Protein 5ITQ (pdb70)

Organism: Homo sapiens (NCBI:txid9606)

Structure (mmCIF, N/CA/C/O backbone):
data_5ITQ
#
_entry.id   5ITQ
#
_cell.length_a   132.454
_cell.length_b   132.454
_cell.length_c   50.791
_cell.angle_alpha   90.00
_cell.angle_beta   90.00
_cell.angle_gamma   120.00
#
_symmetry.space_group_name_H-M   'H 3'
#
loop_
_entity.id
_entity.type
_entity.pdbx_description
1 polymer 'Endonuclease 8-like 1'
2 water water
#
loop_
_atom_site.group_PDB
_atom_site.id
_atom_site.type_symbol
_atom_site.label_atom_id
_atom_site.label_alt_id
_atom_site.label_comp_id
_atom_site.label_asym_id
_atom_site.label_entity_id
_atom_site.label_seq_id
_atom_site.pdbx_PDB_ins_code
_atom_site.Cartn_x
_atom_site.Cartn_y
_atom_site.Cartn_z
_atom_site.occupancy
_atom_site.B_iso_or_equiv
_atom_site.auth_seq_id
_atom_site.auth_comp_id
_atom_site.auth_asym_id
_atom_site.auth_atom_id
_atom_site.pdbx_PDB_model_num
ATOM 1 N N . PRO A 1 2 ? 0.616 29.359 -7.627 1.00 23.45 2 PRO A N 1
ATOM 2 C CA . PRO A 1 2 ? 1.915 29.609 -8.256 1.00 19.14 2 PRO A CA 1
ATOM 3 C C . PRO A 1 2 ? 1.942 31.016 -8.821 1.00 20.18 2 PRO A C 1
ATOM 4 O O . PRO A 1 2 ? 0.910 31.717 -8.867 1.00 24.06 2 PRO A O 1
ATOM 8 N N . GLU A 1 3 ? 3.131 31.452 -9.105 1.00 15.20 3 GLU A N 1
ATOM 9 C CA . GLU A 1 3 ? 3.361 32.819 -9.582 1.00 15.32 3 GLU A CA 1
ATOM 10 C C . GLU A 1 3 ? 4.034 32.796 -10.922 1.00 15.45 3 GLU A C 1
ATOM 11 O O . GLU A 1 3 ? 4.411 31.770 -11.453 1.00 14.66 3 GLU A O 1
ATOM 17 N N . GLY A 1 4 ? 4.118 33.973 -11.549 1.00 15.47 4 GLY A N 1
ATOM 18 C CA . GLY A 1 4 ? 4.456 34.059 -12.918 1.00 15.12 4 GLY A CA 1
ATOM 19 C C . GLY A 1 4 ? 5.758 33.406 -13.322 1.00 15.32 4 GLY A C 1
ATOM 20 O O . GLY A 1 4 ? 5.783 32.773 -14.378 1.00 15.64 4 GLY A O 1
ATOM 21 N N . PRO A 1 5 ? 6.849 33.515 -12.559 1.00 15.46 5 PRO A N 1
ATOM 22 C CA . PRO A 1 5 ? 8.133 32.907 -12.985 1.00 14.95 5 PRO A CA 1
ATOM 23 C C . PRO A 1 5 ? 7.950 31.390 -13.274 1.00 14.07 5 PRO A C 1
ATOM 24 O O . PRO A 1 5 ? 8.407 30.849 -14.275 1.00 15.87 5 PRO A O 1
ATOM 28 N N . GLU A 1 6 ? 7.209 30.722 -12.405 1.00 13.88 6 GLU A N 1
ATOM 29 C CA . GLU A 1 6 ? 7.002 29.254 -12.559 1.00 14.04 6 GLU A CA 1
ATOM 30 C C . GLU A 1 6 ? 6.243 28.958 -13.846 1.00 15.24 6 GLU A C 1
ATOM 31 O O . GLU A 1 6 ? 6.576 27.993 -14.529 1.00 13.84 6 GLU A O 1
ATOM 37 N N . LEU A 1 7 ? 5.174 29.681 -14.135 1.00 14.69 7 LEU A N 1
ATOM 38 C CA . LEU A 1 7 ? 4.450 29.442 -15.376 1.00 14.86 7 LEU A CA 1
ATOM 39 C C . LEU A 1 7 ? 5.286 29.626 -16.574 1.00 14.90 7 LEU A C 1
ATOM 40 O O . LEU A 1 7 ? 5.272 28.849 -17.528 1.00 15.15 7 LEU A O 1
ATOM 45 N N . HIS A 1 8 ? 6.095 30.689 -16.539 1.00 15.55 8 HIS A N 1
ATOM 46 C CA . HIS A 1 8 ? 6.985 30.916 -17.630 1.00 15.41 8 HIS A CA 1
ATOM 47 C C . HIS A 1 8 ? 7.989 29.785 -17.808 1.00 15.58 8 HIS A C 1
ATOM 48 O O . HIS A 1 8 ? 8.239 29.296 -18.949 1.00 17.31 8 HIS A O 1
ATOM 55 N N . LEU A 1 9 ? 8.588 29.378 -16.712 1.00 15.44 9 LEU A N 1
ATOM 56 C CA . LEU A 1 9 ? 9.612 28.308 -16.737 1.00 15.67 9 LEU A CA 1
ATOM 57 C C . LEU A 1 9 ? 8.999 26.964 -17.140 1.00 15.71 9 LEU A C 1
ATOM 58 O O . LEU A 1 9 ? 9.606 26.172 -17.855 1.00 15.47 9 LEU A O 1
ATOM 63 N N . ALA A 1 10 ? 7.776 26.719 -16.672 1.00 13.68 10 ALA A N 1
ATOM 64 C CA . ALA A 1 10 ? 7.070 25.518 -17.120 1.00 14.15 10 ALA A CA 1
ATOM 65 C C . ALA A 1 10 ? 6.791 25.513 -18.624 1.00 13.90 10 ALA A C 1
ATOM 66 O O . ALA A 1 10 ? 6.938 24.464 -19.284 1.00 15.20 10 ALA A O 1
ATOM 68 N N A SER A 1 11 ? 6.409 26.646 -19.198 0.50 13.93 11 SER A N 1
ATOM 69 N N B SER A 1 11 ? 6.412 26.646 -19.183 0.50 14.73 11 SER A N 1
ATOM 70 C CA A SER A 1 11 ? 6.167 26.754 -20.657 0.50 14.49 11 SER A CA 1
ATOM 71 C CA B SER A 1 11 ? 6.108 26.711 -20.609 0.50 16.00 11 SER A CA 1
ATOM 72 C C A SER A 1 11 ? 7.451 26.479 -21.408 0.50 16.11 11 SER A C 1
ATOM 73 C C B SER A 1 11 ? 7.382 26.554 -21.435 0.50 17.07 11 SER A C 1
ATOM 74 O O A SER A 1 11 ? 7.514 25.692 -22.337 0.50 14.79 11 SER A O 1
ATOM 75 O O B SER A 1 11 ? 7.324 25.935 -22.489 0.50 16.78 11 SER A O 1
ATOM 80 N N . GLN A 1 12 ? 8.523 27.090 -20.940 1.00 15.99 12 GLN A N 1
ATOM 81 C CA . GLN A 1 12 ? 9.829 26.843 -21.561 1.00 17.64 12 GLN A CA 1
ATOM 82 C C . GLN A 1 12 ? 10.161 25.354 -21.599 1.00 16.50 12 GLN A C 1
ATOM 83 O O . GLN A 1 12 ? 10.637 24.750 -22.555 1.00 16.44 12 GLN A O 1
ATOM 89 N N . PHE A 1 13 ? 9.937 24.687 -20.449 1.00 15.98 13 PHE A N 1
ATOM 90 C CA . PHE A 1 13 ? 10.207 23.241 -20.360 1.00 15.47 13 PHE A CA 1
ATOM 91 C C . PHE A 1 13 ? 9.407 22.488 -21.377 1.00 18.11 13 PHE A C 1
ATOM 92 O O . PHE A 1 13 ? 9.899 21.610 -22.103 1.00 16.57 13 PHE A O 1
ATOM 100 N N . VAL A 1 14 ? 8.080 22.682 -21.371 1.00 17.29 14 VAL A N 1
ATOM 101 C CA . VAL A 1 14 ? 7.251 21.997 -22.357 1.00 17.64 14 VAL A CA 1
ATOM 102 C C . VAL A 1 14 ? 7.675 22.196 -23.765 1.00 18.85 14 VAL A C 1
ATO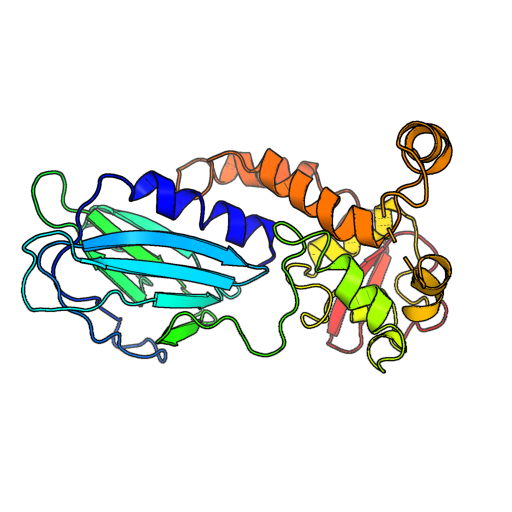M 103 O O . VAL A 1 14 ? 7.828 21.256 -24.558 1.00 17.23 14 VAL A O 1
ATOM 107 N N . ASN A 1 15 ? 7.886 23.450 -24.144 1.00 16.21 15 ASN A N 1
ATOM 108 C CA . ASN A 1 15 ? 8.278 23.706 -25.513 1.00 19.25 15 ASN A CA 1
ATOM 109 C C . ASN A 1 15 ? 9.565 23.036 -25.899 1.00 19.30 15 ASN A C 1
ATOM 110 O O . ASN A 1 15 ? 9.653 22.405 -26.974 1.00 22.31 15 ASN A O 1
ATOM 115 N N . GLU A 1 16 ? 10.577 23.127 -25.059 1.00 17.07 16 GLU A N 1
ATOM 116 C CA . GLU A 1 16 ? 11.886 22.601 -25.444 1.00 19.66 16 GLU A CA 1
ATOM 117 C C . GLU A 1 16 ? 11.863 21.053 -25.378 1.00 20.47 16 GLU A C 1
ATOM 118 O O . GLU A 1 16 ? 12.445 20.346 -26.220 1.00 22.39 16 GLU A O 1
ATOM 124 N N . ALA A 1 17 ? 11.168 20.491 -24.410 1.00 17.02 17 ALA A N 1
ATOM 125 C CA . ALA A 1 17 ? 11.111 19.002 -24.285 1.00 19.07 17 ALA A CA 1
ATOM 126 C C . ALA A 1 17 ? 10.331 18.386 -25.385 1.00 19.21 17 ALA A C 1
ATOM 127 O O . ALA A 1 17 ? 10.618 17.282 -25.856 1.00 20.96 17 ALA A O 1
ATOM 129 N N . CYS A 1 18 ? 9.356 19.093 -25.883 1.00 16.77 18 CYS A N 1
ATOM 130 C CA . CYS A 1 18 ? 8.454 18.611 -26.902 1.00 17.68 18 CYS A CA 1
ATOM 131 C C . CYS A 1 18 ? 8.790 18.962 -28.333 1.00 19.91 18 CYS A C 1
ATOM 132 O O . CYS A 1 18 ? 8.173 18.516 -29.235 1.00 17.75 18 CYS A O 1
ATOM 135 N N A ARG A 1 19 ? 9.824 19.792 -28.545 0.50 19.21 19 ARG A N 1
ATOM 136 N N B ARG A 1 19 ? 9.829 19.777 -28.542 0.50 19.99 19 ARG A N 1
ATOM 137 C CA A ARG A 1 19 ? 10.081 20.373 -29.871 0.50 21.39 19 ARG A CA 1
ATOM 138 C CA B ARG A 1 19 ? 10.081 20.368 -29.858 0.50 23.06 19 ARG A CA 1
ATOM 139 C C A ARG A 1 19 ? 10.223 19.330 -30.987 0.50 20.05 19 ARG A C 1
ATOM 140 C C B ARG A 1 19 ? 10.226 19.335 -30.983 0.50 20.85 19 ARG A C 1
ATOM 141 O O A ARG A 1 19 ? 9.758 19.564 -32.077 0.50 21.95 19 ARG A O 1
ATOM 142 O O B ARG A 1 19 ? 9.766 19.579 -32.074 0.50 22.64 19 ARG A O 1
ATOM 157 N N . ALA A 1 20 ? 10.850 18.207 -30.691 1.00 19.31 20 ALA A N 1
ATOM 158 C CA . ALA A 1 20 ? 11.057 17.157 -31.638 1.00 21.12 20 ALA A CA 1
ATOM 159 C C . ALA A 1 20 ? 10.285 15.904 -31.395 1.00 21.32 20 ALA A C 1
ATOM 160 O O . ALA A 1 20 ? 10.454 14.912 -32.056 1.00 23.09 20 ALA A O 1
ATOM 162 N N . LEU A 1 21 ? 9.346 15.934 -30.461 1.00 16.31 21 LEU A N 1
ATOM 163 C CA . LEU A 1 21 ? 8.505 14.799 -30.230 1.00 15.74 21 LEU A CA 1
ATOM 164 C C . LEU A 1 21 ? 7.206 14.855 -31.067 1.00 16.19 21 LEU A C 1
ATOM 165 O O . LEU A 1 21 ? 6.698 15.961 -31.388 1.00 17.60 21 LEU A O 1
ATOM 170 N N . VAL A 1 22 ? 6.720 13.681 -31.428 1.00 16.10 22 VAL A N 1
ATOM 171 C CA . VAL A 1 22 ? 5.439 13.554 -32.115 1.00 15.25 22 VAL A CA 1
ATOM 172 C C . VAL A 1 22 ? 4.530 12.771 -31.173 1.00 15.38 22 VAL A C 1
ATOM 173 O O . VAL A 1 22 ? 4.858 11.676 -30.736 1.00 16.23 22 VAL A O 1
ATOM 177 N N . PHE A 1 23 ? 3.380 13.367 -30.887 1.00 14.81 23 PHE A N 1
ATOM 178 C CA . PHE A 1 23 ? 2.349 12.740 -30.064 1.00 14.33 23 PHE A CA 1
ATOM 179 C C . PHE A 1 23 ? 1.338 12.106 -30.992 1.00 15.34 23 PHE A C 1
ATOM 180 O O . PHE A 1 23 ? 1.185 12.532 -32.164 1.00 15.27 23 PHE A O 1
ATOM 188 N N . GLY A 1 24 ? 0.580 11.146 -30.459 1.00 13.78 24 GLY A N 1
ATOM 189 C CA . GLY A 1 24 ? -0.433 10.480 -31.255 1.00 14.35 24 GLY A CA 1
ATOM 190 C C . GLY A 1 24 ? -1.555 9.944 -30.365 1.00 14.86 24 GLY A C 1
ATOM 191 O O . GLY A 1 24 ? -1.386 9.711 -29.172 1.00 15.93 24 GLY A O 1
ATOM 192 N N . GLY A 1 25 ? -2.725 9.815 -30.958 1.00 13.51 25 GLY A N 1
ATOM 193 C CA . GLY A 1 25 ? -3.908 9.302 -30.265 1.00 15.52 25 GLY A CA 1
ATOM 194 C C . GLY A 1 25 ? -4.763 10.363 -29.680 1.00 16.22 25 GLY A C 1
ATOM 195 O O . GLY A 1 25 ? -4.815 11.477 -30.178 1.00 16.35 25 GLY A O 1
ATOM 196 N N . CYS A 1 26 ? -5.421 10.018 -28.576 1.00 16.28 26 CYS A N 1
ATOM 197 C CA . CYS A 1 26 ? -6.298 10.890 -27.887 1.00 14.92 26 CYS A CA 1
ATOM 198 C C . CYS A 1 26 ? -5.587 11.504 -26.643 1.00 14.72 26 CYS A C 1
ATOM 199 O O . CYS A 1 26 ? -4.522 11.002 -26.210 1.00 15.28 26 CYS A O 1
ATOM 202 N N . VAL A 1 27 ? -6.163 12.535 -26.106 1.00 15.55 27 VAL A N 1
ATOM 203 C CA . VAL A 1 27 ? -5.762 13.159 -24.889 1.00 14.54 27 VAL A CA 1
ATOM 204 C C . VAL A 1 27 ? -6.521 12.480 -23.758 1.00 16.04 27 VAL A C 1
ATOM 205 O O . VAL A 1 27 ? -7.809 12.457 -23.820 1.00 19.78 27 VAL A O 1
ATOM 209 N N . GLU A 1 28 ? -5.862 11.925 -22.792 1.00 13.81 28 GLU A N 1
ATOM 210 C CA . GLU A 1 28 ? -6.581 11.083 -21.787 1.00 13.80 28 GLU A CA 1
ATOM 211 C C . GLU A 1 28 ? -6.705 11.853 -20.485 1.00 16.43 28 GLU A C 1
ATOM 212 O O . GLU A 1 28 ? -5.719 12.390 -19.993 1.00 15.85 28 GLU A O 1
ATOM 218 N N . LYS A 1 29 ? -7.917 11.905 -19.911 1.00 15.06 29 LYS A N 1
ATOM 219 C CA . LYS A 1 29 ? -8.176 12.479 -18.624 1.00 15.08 29 LYS A CA 1
ATOM 220 C C . LYS A 1 29 ? -8.442 11.385 -17.671 1.00 16.13 29 LYS A C 1
ATOM 221 O O . LYS A 1 29 ? -9.117 10.363 -17.961 1.00 17.80 29 LYS A O 1
ATOM 227 N N . SER A 1 30 ? -7.957 11.547 -16.476 1.00 14.90 30 SER A N 1
ATOM 228 C CA . SER A 1 30 ? -8.351 10.623 -15.376 1.00 15.30 30 SER A CA 1
ATOM 229 C C . SER A 1 30 ? -9.872 10.709 -15.151 1.00 15.01 30 SER A C 1
ATOM 230 O O . SER A 1 30 ? -10.478 11.771 -15.257 1.00 15.67 30 SER A O 1
ATOM 233 N N . SER A 1 31 ? -10.425 9.549 -14.784 1.00 16.86 31 SER A N 1
ATOM 234 C CA . SER A 1 31 ? -11.847 9.554 -14.420 1.00 17.87 31 SER A CA 1
ATOM 235 C C . SER A 1 31 ? -12.189 10.493 -13.292 1.00 18.41 31 SER A C 1
ATOM 236 O O . SER A 1 31 ? -13.227 11.144 -13.343 1.00 19.91 31 SER A O 1
ATOM 239 N N . VAL A 1 32 ? -11.300 10.610 -12.328 1.00 16.81 32 VAL A N 1
ATOM 240 C CA . VAL A 1 32 ? -11.573 11.377 -11.134 1.00 18.88 32 VAL A CA 1
ATOM 241 C C . VAL A 1 32 ? -11.570 12.861 -11.409 1.00 18.41 32 VAL A C 1
ATOM 242 O O . VAL A 1 32 ? -12.305 13.647 -10.739 1.00 19.53 32 VAL A O 1
ATOM 246 N N . SER A 1 33 ? -10.772 13.344 -12.363 1.00 14.90 33 SER A N 1
ATOM 247 C CA . SER A 1 33 ? -10.700 14.791 -12.597 1.00 16.33 33 SER A CA 1
ATOM 248 C C . SER A 1 33 ? -12.039 15.408 -12.962 1.00 16.60 33 SER A C 1
ATOM 249 O O . SER A 1 33 ? -12.765 14.938 -13.880 1.00 19.36 33 SER A O 1
ATOM 252 N N . ARG A 1 34 ? -12.413 16.479 -12.278 1.00 17.72 34 ARG A N 1
ATOM 253 C CA . ARG A 1 34 ? -13.609 17.194 -12.657 1.00 21.38 34 ARG A CA 1
ATOM 254 C C . ARG A 1 34 ? -13.474 18.223 -13.757 1.00 21.22 34 ARG A C 1
ATOM 255 O O . ARG A 1 34 ? -14.430 18.918 -14.117 1.00 21.63 34 ARG A O 1
ATOM 263 N N . ASN A 1 35 ? -12.277 18.338 -14.331 1.00 19.00 35 ASN A N 1
ATOM 264 C CA . ASN A 1 35 ? -12.054 19.210 -15.425 1.00 15.22 35 ASN A CA 1
ATOM 265 C C . ASN A 1 35 ? -12.651 18.519 -16.692 1.00 17.16 35 ASN A C 1
ATOM 266 O O . ASN A 1 35 ? -12.948 17.312 -16.626 1.00 18.01 35 ASN A O 1
ATOM 271 N N . PRO A 1 36 ? -12.687 19.270 -17.811 1.00 17.59 36 PRO A N 1
ATOM 272 C CA . PRO A 1 36 ? -13.353 18.682 -19.009 1.00 20.41 36 PRO A CA 1
ATOM 273 C C . PRO A 1 36 ? -12.528 17.696 -19.798 1.00 19.23 36 PRO A C 1
ATOM 274 O O . PRO A 1 36 ? -11.306 17.769 -19.803 1.00 17.62 36 PRO A O 1
ATOM 278 N N . GLU A 1 37 ? -13.159 16.682 -20.355 1.00 18.79 37 GLU A N 1
ATOM 279 C CA . GLU A 1 37 ? -12.543 15.843 -21.301 1.00 18.24 37 GLU A CA 1
ATOM 280 C C . GLU A 1 37 ? -12.126 16.738 -22.458 1.00 17.76 37 GLU A C 1
ATOM 281 O O . GLU A 1 37 ? -12.743 17.761 -22.729 1.00 19.07 37 GLU A O 1
ATOM 287 N N . VAL A 1 38 ? -11.057 16.328 -23.120 1.00 16.16 38 VAL A N 1
ATOM 288 C CA . VAL A 1 38 ? -10.522 17.055 -24.230 1.00 16.18 38 VAL A CA 1
ATOM 289 C C . VAL A 1 38 ? -10.776 16.327 -25.531 1.00 18.19 38 VAL A C 1
ATOM 290 O O . VAL A 1 38 ? -10.176 15.306 -25.802 1.00 19.59 38 VAL A O 1
ATOM 294 N N . PRO A 1 39 ? -11.769 16.781 -26.340 1.00 17.94 39 PRO A N 1
ATOM 295 C CA . PRO A 1 39 ? -12.048 16.013 -27.548 1.00 17.72 39 PRO A CA 1
ATOM 296 C C . PRO A 1 39 ? -11.007 16.331 -28.594 1.00 18.40 39 PRO A C 1
ATOM 297 O O . PRO A 1 39 ? -10.863 17.466 -29.006 1.00 21.72 39 PRO A O 1
ATOM 301 N N . PHE A 1 40 ? -10.235 15.323 -28.967 1.00 17.82 40 PHE A N 1
ATOM 302 C CA . PHE A 1 40 ? -9.060 15.565 -29.797 1.00 17.44 40 PHE A CA 1
ATOM 303 C C . PHE A 1 40 ? -8.546 14.186 -30.181 1.00 18.41 40 PHE A C 1
ATOM 304 O O . PHE A 1 40 ? -8.473 13.281 -29.365 1.00 22.01 40 PHE A O 1
ATOM 312 N N . GLU A 1 41 ? -8.183 14.031 -31.424 1.00 16.32 41 GLU A N 1
ATOM 313 C CA . GLU A 1 41 ? -7.574 12.759 -31.851 1.00 16.70 41 GLU A CA 1
ATOM 314 C C . GLU A 1 41 ? -6.744 13.091 -33.053 1.00 14.92 41 GLU A C 1
ATOM 315 O O . GLU A 1 41 ? -7.206 13.633 -34.047 1.00 18.08 41 GLU A O 1
ATOM 321 N N . SER A 1 42 ? -5.465 12.689 -33.006 1.00 14.75 42 SER A N 1
ATOM 322 C CA . SER A 1 42 ? -4.619 12.852 -34.148 1.00 13.88 42 SER A CA 1
ATOM 323 C C . SER A 1 42 ? -3.493 11.832 -34.161 1.00 15.03 42 SER A C 1
ATOM 324 O O . SER A 1 42 ? -2.869 11.596 -33.122 1.00 15.89 42 SER A O 1
ATOM 327 N N . SER A 1 43 ? -3.170 11.267 -35.317 1.00 14.44 43 SER A N 1
ATOM 328 C CA . SER A 1 43 ? -2.040 10.286 -35.425 1.00 16.60 43 SER A CA 1
ATOM 329 C C . SER A 1 43 ? -0.697 10.885 -35.250 1.00 13.93 43 SER A C 1
ATOM 330 O O . SER A 1 43 ? 0.262 10.145 -34.918 1.00 16.74 43 SER A O 1
ATOM 333 N N . ALA A 1 44 ? -0.545 12.198 -35.317 1.00 14.47 44 ALA A N 1
ATOM 334 C CA . ALA A 1 44 ? 0.770 12.818 -35.306 1.00 14.14 44 ALA A CA 1
ATOM 335 C C . ALA A 1 44 ? 0.562 14.283 -35.028 1.00 14.55 44 ALA A C 1
ATOM 336 O O . ALA A 1 44 ? 0.093 15.030 -35.885 1.00 14.75 44 ALA A O 1
ATOM 338 N N . TYR A 1 45 ? 0.884 14.739 -33.835 1.00 14.24 45 TYR A N 1
ATOM 339 C CA . TYR A 1 45 ? 0.707 16.138 -33.440 1.00 14.36 45 TYR A CA 1
ATOM 340 C C . TYR A 1 45 ? 1.846 16.665 -32.585 1.00 14.49 45 TYR A C 1
ATOM 341 O O . TYR A 1 45 ? 2.516 15.872 -31.901 1.00 15.44 45 TYR A O 1
ATOM 350 N N . ARG A 1 46 ? 2.091 17.977 -32.655 1.00 14.05 46 ARG A N 1
ATOM 351 C CA . ARG A 1 46 ? 3.129 18.613 -31.921 1.00 15.94 46 ARG A CA 1
ATOM 352 C C . ARG A 1 46 ? 2.496 19.432 -30.811 1.00 14.56 46 ARG A C 1
ATOM 353 O O . ARG A 1 46 ? 1.466 20.054 -30.971 1.00 16.16 46 ARG A O 1
ATOM 361 N N . ILE A 1 47 ? 3.159 19.432 -29.674 1.00 13.96 47 ILE A N 1
ATOM 362 C CA . ILE A 1 47 ? 2.768 20.214 -28.525 1.00 14.74 47 ILE A CA 1
ATOM 363 C C . ILE A 1 47 ? 3.696 21.355 -28.275 1.00 16.03 47 ILE A C 1
ATOM 364 O O . ILE A 1 47 ? 4.917 21.140 -28.203 1.00 16.91 47 ILE A O 1
ATOM 369 N N . SER A 1 48 ? 3.129 22.545 -28.136 1.00 14.25 48 SER A N 1
ATOM 370 C CA . SER A 1 48 ? 3.860 23.759 -27.853 1.00 15.73 48 SER A CA 1
ATOM 371 C C . SER A 1 48 ? 3.191 24.479 -26.736 1.00 18.11 48 SER A C 1
ATOM 372 O O . SER A 1 48 ? 2.070 24.164 -26.354 1.00 16.70 48 SER A O 1
ATOM 375 N N . ALA A 1 49 ? 3.918 25.391 -26.110 1.00 16.92 49 ALA A N 1
ATOM 376 C CA . ALA A 1 49 ? 3.386 26.076 -24.959 1.00 17.31 49 ALA A CA 1
ATOM 377 C C . ALA A 1 49 ? 3.796 27.573 -24.945 1.00 20.44 49 ALA A C 1
ATOM 378 O O . ALA A 1 49 ? 4.865 27.957 -25.469 1.00 20.83 49 ALA A O 1
ATOM 380 N N . SER A 1 50 ? 3.007 28.342 -24.250 1.00 18.26 50 SER A N 1
ATOM 381 C CA . SER A 1 50 ? 3.355 29.737 -23.854 1.00 18.22 50 SER A CA 1
ATOM 382 C C . SER A 1 50 ? 2.724 30.016 -22.546 1.00 17.96 50 SER A C 1
ATOM 383 O O . SER A 1 50 ? 1.856 29.269 -22.076 1.00 18.89 50 SER A O 1
ATOM 386 N N . ALA A 1 51 ? 3.135 31.085 -21.881 1.00 17.18 51 ALA A N 1
ATOM 387 C CA . ALA A 1 51 ? 2.555 31.460 -20.622 1.00 15.92 51 ALA A CA 1
ATOM 388 C C . ALA A 1 51 ? 2.184 32.930 -20.645 1.00 16.21 51 ALA A C 1
ATOM 389 O O . ALA A 1 51 ? 2.769 33.699 -21.417 1.00 17.04 51 ALA A O 1
ATOM 391 N N . ARG A 1 52 ? 1.268 33.289 -19.778 1.00 15.55 52 ARG A N 1
ATOM 392 C CA . ARG A 1 52 ? 0.802 34.681 -19.567 1.00 15.94 52 ARG A CA 1
ATOM 393 C C . ARG A 1 52 ? 0.340 34.821 -18.151 1.00 16.15 52 ARG A C 1
ATOM 394 O O . ARG A 1 52 ? -0.656 34.237 -17.764 1.00 16.10 52 ARG A O 1
ATOM 402 N N . GLY A 1 53 ? 1.134 35.530 -17.371 1.00 16.90 53 GLY A N 1
ATOM 403 C CA . GLY A 1 53 ? 0.833 35.629 -15.961 1.00 16.36 53 GLY A CA 1
ATOM 404 C C . GLY A 1 53 ? 0.791 34.230 -15.280 1.00 16.57 53 GLY A C 1
ATOM 405 O O . GLY A 1 53 ? 1.791 33.505 -15.394 1.00 16.95 53 GLY A O 1
ATOM 406 N N . LYS A 1 54 ? -0.317 33.927 -14.619 1.00 15.60 54 LYS A N 1
ATOM 407 C CA . LYS A 1 54 ? -0.436 32.663 -13.897 1.00 17.03 54 LYS A CA 1
ATOM 408 C C . LYS A 1 54 ? -1.121 31.570 -14.719 1.00 15.84 54 LYS A C 1
ATOM 409 O O . LYS A 1 54 ? -1.615 30.604 -14.152 1.00 17.38 54 LYS A O 1
ATOM 415 N N . GLU A 1 55 ? -1.131 31.729 -16.033 1.00 14.73 55 GLU A N 1
ATOM 416 C CA . GLU A 1 55 ? -1.705 30.722 -16.938 1.00 15.36 55 GLU A CA 1
ATOM 417 C C . GLU A 1 55 ? -0.680 30.233 -17.926 1.00 15.53 55 GLU A C 1
ATOM 418 O O . GLU A 1 55 ? 0.219 30.936 -18.355 1.00 16.18 55 GLU A O 1
ATOM 424 N N . LEU A 1 56 ? -0.869 28.975 -18.379 1.00 14.94 56 LEU A N 1
ATOM 425 C CA . LEU A 1 56 ? -0.078 28.308 -19.410 1.00 14.87 56 LEU A CA 1
ATOM 426 C C . LEU A 1 56 ? -0.983 27.751 -20.439 1.00 16.25 56 LEU A C 1
ATOM 427 O O . LEU A 1 56 ? -1.988 27.090 -20.146 1.00 16.20 56 LEU A O 1
ATOM 432 N N . ARG A 1 57 ? -0.670 28.092 -21.690 1.00 15.49 57 ARG A N 1
ATOM 433 C CA . ARG A 1 57 ? -1.434 27.654 -22.841 1.00 17.55 57 ARG A CA 1
ATOM 434 C C . ARG A 1 57 ? -0.677 26.609 -23.614 1.00 17.91 57 ARG A C 1
ATOM 435 O O . ARG A 1 57 ? 0.423 26.863 -24.065 1.00 18.06 57 ARG A O 1
ATOM 443 N N . LEU A 1 58 ? -1.254 25.384 -23.756 1.00 15.33 58 LEU A N 1
ATOM 444 C CA . LEU A 1 58 ? -0.788 24.396 -24.686 1.00 15.74 58 LEU A CA 1
ATOM 445 C C . LEU A 1 58 ? -1.486 24.518 -25.962 1.00 15.32 58 LEU A C 1
ATOM 446 O O . LEU A 1 58 ? -2.679 24.744 -25.996 1.00 16.03 58 LEU A O 1
ATOM 451 N N . ILE A 1 59 ? -0.731 24.321 -27.042 1.00 14.69 59 ILE A N 1
ATOM 452 C CA . ILE A 1 59 ? -1.335 24.186 -28.387 1.00 15.18 59 ILE A CA 1
ATOM 453 C C . ILE A 1 59 ? -0.978 22.820 -28.938 1.00 15.96 59 ILE A C 1
ATOM 454 O O . ILE A 1 59 ? 0.191 22.417 -28.904 1.00 15.67 59 ILE A O 1
ATOM 459 N N . LEU A 1 60 ? -1.998 22.098 -29.381 1.00 14.06 60 LEU A N 1
ATOM 460 C CA . LEU A 1 60 ? -1.885 20.775 -29.948 1.00 13.65 60 LEU A CA 1
ATOM 461 C C . LEU A 1 60 ? -2.071 20.948 -31.467 1.00 15.71 60 LEU A C 1
ATOM 462 O O . LEU A 1 60 ? -3.172 21.273 -31.884 1.00 16.69 60 LEU A O 1
ATOM 467 N N . SER A 1 61 ? -1.039 20.677 -32.238 1.00 15.20 61 SER A N 1
ATOM 468 C CA . SER A 1 61 ? -1.006 20.969 -33.689 1.00 14.88 61 SER A CA 1
ATOM 469 C C . SER A 1 61 ? -0.673 19.764 -34.574 1.00 15.03 61 SER A C 1
ATOM 470 O O . SER A 1 61 ? 0.482 19.318 -34.648 1.00 16.37 61 SER A O 1
ATOM 473 N N . PRO A 1 62 ? -1.698 19.157 -35.177 1.00 16.55 62 PRO A N 1
ATOM 474 C CA . PRO A 1 62 ? -1.516 18.057 -36.093 1.00 15.76 62 PRO A CA 1
ATOM 475 C C . PRO A 1 62 ? -0.495 18.381 -37.164 1.00 17.06 62 PRO A C 1
ATOM 476 O O . PRO A 1 62 ? -0.388 19.513 -37.649 1.00 18.48 62 PRO A O 1
ATOM 480 N N . LEU A 1 63 ? 0.270 17.366 -37.473 1.00 17.29 63 LEU A N 1
ATOM 481 C CA . LEU A 1 63 ? 1.308 17.449 -38.450 1.00 22.59 63 LEU A CA 1
ATOM 482 C C . LEU A 1 63 ? 0.803 17.066 -39.770 1.00 23.14 63 LEU A C 1
ATOM 483 O O . LEU A 1 63 ? -0.276 16.540 -39.922 1.00 23.79 63 LEU A O 1
ATOM 488 N N . PRO A 1 64 ? 1.602 17.447 -40.834 1.00 30.02 64 PRO A N 1
ATOM 489 C CA . PRO A 1 64 ? 1.173 17.089 -42.172 1.00 33.42 64 PRO A CA 1
ATOM 490 C C . PRO A 1 64 ? 0.848 15.628 -42.364 1.00 26.26 64 PRO A C 1
ATOM 491 O O . PRO A 1 64 ? 1.571 14.754 -41.887 1.00 32.24 64 PRO A O 1
ATOM 495 N N . GLY A 1 65 ? -0.285 15.387 -42.952 1.00 30.40 65 GLY A N 1
ATOM 496 C CA . GLY A 1 65 ? -0.738 14.019 -43.240 1.00 33.53 65 GLY A CA 1
ATOM 497 C C . GLY A 1 65 ? -1.371 13.290 -42.073 1.00 30.72 65 GLY A C 1
ATOM 498 O O . GLY A 1 65 ? -1.712 12.130 -42.180 1.00 28.04 65 GLY A O 1
ATOM 499 N N . ALA A 1 66 ? -1.471 13.950 -40.913 1.00 26.53 66 ALA A N 1
ATOM 500 C CA . ALA A 1 66 ? -2.063 13.275 -39.796 1.00 22.08 66 ALA A CA 1
ATOM 501 C C . ALA A 1 66 ? -3.546 12.998 -39.999 1.00 22.19 66 ALA A C 1
ATOM 502 O O . ALA A 1 66 ? -4.251 13.752 -40.645 1.00 22.34 66 ALA A O 1
ATOM 504 N N . GLN A 1 67 ? -4.014 11.920 -39.378 1.00 20.94 67 GLN A N 1
ATOM 505 C CA . GLN A 1 67 ? -5.424 11.524 -39.460 1.00 21.21 67 GLN A CA 1
ATOM 506 C C . GLN A 1 67 ? -5.969 11.309 -38.062 1.00 22.54 67 GLN A C 1
ATOM 507 O O . GLN A 1 67 ? -5.202 10.837 -37.210 1.00 20.17 67 GLN A O 1
ATOM 513 N N . PRO A 1 68 ? -7.275 11.181 -37.953 1.00 22.74 68 PRO A N 1
ATOM 514 C CA . PRO A 1 68 ? -8.244 11.944 -38.671 1.00 23.29 68 PRO A CA 1
ATOM 515 C C . PRO A 1 68 ? -8.103 13.403 -38.711 1.00 24.67 68 PRO A C 1
ATOM 516 O O . PRO A 1 68 ? -7.257 13.985 -38.037 1.00 20.81 68 PRO A O 1
ATOM 520 N N . GLN A 1 69 ? -8.920 14.065 -39.523 1.00 23.18 69 GLN A N 1
ATOM 521 C CA . GLN A 1 69 ? -8.833 15.510 -39.611 1.00 19.31 69 GLN A CA 1
ATOM 522 C C . GLN A 1 69 ? -9.046 16.128 -38.258 1.00 18.90 69 GLN A C 1
ATOM 523 O O . GLN A 1 69 ? -9.921 15.703 -37.501 1.00 20.96 69 GLN A O 1
ATOM 529 N N . GLN A 1 70 ? -8.171 17.056 -37.952 1.00 17.68 70 GLN A N 1
ATOM 530 C CA . GLN A 1 70 ? -8.220 17.681 -36.625 1.00 17.63 70 GLN A CA 1
ATOM 531 C C . GLN A 1 70 ? -7.667 19.038 -36.688 1.00 17.49 70 GLN A C 1
ATOM 532 O O . GLN A 1 70 ? -6.538 19.281 -37.122 1.00 19.44 70 GLN A O 1
ATOM 538 N N . GLU A 1 71 ? -8.435 19.998 -36.170 1.00 18.89 71 GLU A N 1
ATOM 539 C CA . GLU A 1 71 ? -7.941 21.341 -36.107 1.00 22.51 71 GLU A CA 1
ATOM 540 C C . GLU A 1 71 ? -6.932 21.454 -34.964 1.00 18.96 71 GLU A C 1
ATOM 541 O O . GLU A 1 71 ? -7.079 20.746 -33.953 1.00 19.38 71 GLU A O 1
ATOM 547 N N . PRO A 1 72 ? -6.034 22.424 -35.029 1.00 19.58 72 PRO A N 1
ATOM 548 C CA . PRO A 1 72 ? -5.267 22.703 -33.825 1.00 18.44 72 PRO A CA 1
ATOM 549 C C . PRO A 1 72 ? -6.200 23.034 -32.668 1.00 17.39 72 PRO A C 1
ATOM 550 O O . PRO A 1 72 ? -7.271 23.597 -32.801 1.00 18.58 72 PRO A O 1
ATOM 554 N N . LEU A 1 73 ? -5.782 22.663 -31.484 1.00 16.33 73 LEU A N 1
ATOM 555 C CA A LEU A 1 73 ? -6.565 22.878 -30.288 0.50 15.51 73 LEU A CA 1
ATOM 556 C CA B LEU A 1 73 ? -6.569 22.868 -30.287 0.50 17.25 73 LEU A CA 1
ATOM 557 C C . LEU A 1 73 ? -5.694 23.465 -29.181 1.00 16.27 73 LEU A C 1
ATOM 558 O O . LEU A 1 73 ? -4.604 22.972 -28.871 1.00 16.16 73 LEU A O 1
ATOM 567 N N . ALA A 1 74 ? -6.137 24.586 -28.609 1.00 16.32 74 ALA A N 1
ATOM 568 C CA . ALA A 1 74 ? -5.497 25.190 -27.478 1.00 17.52 74 ALA A CA 1
ATOM 569 C C . ALA A 1 74 ? -6.215 24.845 -26.204 1.00 17.88 74 ALA A C 1
ATOM 570 O O . ALA A 1 74 ? -7.426 24.717 -26.156 1.00 19.18 74 ALA A O 1
ATOM 572 N N . LEU A 1 75 ? -5.407 24.751 -25.143 1.00 16.34 75 LEU A N 1
ATOM 573 C CA . LEU A 1 75 ? -5.886 24.451 -23.770 1.00 18.12 75 LEU A CA 1
ATOM 574 C C . LEU A 1 75 ? -5.162 25.363 -22.804 1.00 17.36 75 LEU A C 1
ATOM 575 O O . LEU A 1 75 ? -3.912 25.384 -22.825 1.00 18.75 75 LEU A O 1
ATOM 580 N N . VAL A 1 76 ? -5.859 26.029 -21.885 1.00 16.04 76 VAL A N 1
ATOM 581 C CA . VAL A 1 76 ? -5.208 26.953 -20.938 1.00 15.51 76 VAL A CA 1
ATOM 582 C C . VAL A 1 76 ? -5.372 26.339 -19.555 1.00 14.20 76 VAL A C 1
ATOM 583 O O . VAL A 1 76 ? -6.489 25.908 -19.157 1.00 16.11 76 VAL A O 1
ATOM 587 N N . PHE A 1 77 ? -4.271 26.263 -18.847 1.00 13.52 77 PHE A N 1
ATOM 588 C CA . PHE A 1 77 ? -4.121 25.694 -17.506 1.00 14.47 77 PHE A CA 1
ATOM 589 C C . PHE A 1 77 ? -3.815 26.756 -16.488 1.00 14.48 77 PHE A C 1
ATOM 590 O O . PHE A 1 77 ? -3.018 27.669 -16.726 1.00 15.44 77 PHE A O 1
ATOM 598 N N . ARG A 1 78 ? -4.366 26.488 -15.313 1.00 15.36 78 ARG A N 1
ATOM 599 C CA . ARG A 1 78 ? -3.934 27.144 -14.067 1.00 17.42 78 ARG A CA 1
ATOM 600 C C . ARG A 1 78 ? -3.588 25.999 -13.176 1.00 15.54 78 ARG A C 1
ATOM 601 O O . ARG A 1 78 ? -4.332 25.024 -13.016 1.00 17.29 78 ARG A O 1
ATOM 609 N N . PHE A 1 79 ? -2.402 26.077 -12.638 1.00 15.41 79 PHE A N 1
ATOM 610 C CA . PHE A 1 79 ? -1.844 24.919 -11.912 1.00 14.80 79 PHE A CA 1
ATOM 611 C C . PHE A 1 79 ? -2.410 24.626 -10.502 1.00 15.37 79 PHE A C 1
ATOM 612 O O . PHE A 1 79 ? -2.475 23.465 -10.062 1.00 15.13 79 PHE A O 1
ATOM 620 N N . GLY A 1 80 ? -2.793 25.661 -9.805 1.00 14.83 80 GLY A N 1
ATOM 621 C CA . GLY A 1 80 ? -3.042 25.492 -8.378 1.00 15.95 80 GLY A CA 1
ATOM 622 C C . GLY A 1 80 ? -1.846 25.089 -7.585 1.00 15.16 80 GLY A C 1
ATOM 623 O O . GLY A 1 80 ? -0.710 24.964 -8.116 1.00 15.72 80 GLY A O 1
ATOM 624 N N . MET A 1 81 ? -2.020 24.850 -6.311 1.00 15.19 81 MET A N 1
ATOM 625 C CA . MET A 1 81 ? -0.935 24.584 -5.456 1.00 18.63 81 MET A CA 1
ATOM 626 C C . MET A 1 81 ? -0.031 23.430 -5.781 1.00 16.51 81 MET A C 1
ATOM 627 O O . MET A 1 81 ? 1.153 23.492 -5.506 1.00 15.59 81 MET A O 1
ATOM 632 N N . SER A 1 82 ? -0.562 22.374 -6.427 1.00 14.63 82 SER A N 1
ATOM 633 C CA . SER A 1 82 ? 0.205 21.184 -6.714 1.00 15.11 82 SER A CA 1
ATOM 634 C C . SER A 1 82 ? 0.279 20.804 -8.171 1.00 14.57 82 SER A C 1
ATOM 635 O O . SER A 1 82 ? 0.824 19.752 -8.447 1.00 14.88 82 SER A O 1
ATOM 638 N N . GLY A 1 83 ? -0.175 21.644 -9.083 1.00 13.46 83 GLY A N 1
ATOM 639 C CA . GLY A 1 83 ? -0.147 21.256 -10.512 1.00 13.67 83 GLY A CA 1
ATOM 640 C C . GLY A 1 83 ? 1.273 21.400 -11.079 1.00 12.88 83 GLY A C 1
ATOM 641 O O . GLY A 1 83 ? 2.028 22.328 -10.723 1.00 14.36 83 GLY A O 1
ATOM 642 N N . SER A 1 84 ? 1.618 20.526 -12.028 1.00 13.17 84 SER A N 1
ATOM 643 C CA . SER A 1 84 ? 2.862 20.577 -12.771 1.00 13.03 84 SER A CA 1
ATOM 644 C C . SER A 1 84 ? 2.718 19.859 -14.044 1.00 13.01 84 SER A C 1
ATOM 645 O O . SER A 1 84 ? 1.751 19.082 -14.261 1.00 14.80 84 SER A O 1
ATOM 648 N N . PHE A 1 85 ? 3.676 20.105 -14.953 1.00 12.71 85 PHE A N 1
ATOM 649 C CA . PHE A 1 85 ? 3.856 19.275 -16.097 1.00 12.45 85 PHE A CA 1
ATOM 650 C C . PHE A 1 85 ? 5.125 18.434 -15.945 1.00 14.95 85 PHE A C 1
ATOM 651 O O . PHE A 1 85 ? 6.181 18.950 -15.504 1.00 14.79 85 PHE A O 1
ATOM 659 N N . GLN A 1 86 ? 5.003 17.178 -16.372 1.00 13.17 86 GLN A N 1
ATOM 660 C CA . GLN A 1 86 ? 6.079 16.166 -16.286 1.00 13.45 86 GLN A CA 1
ATOM 661 C C . GLN A 1 86 ? 6.156 15.402 -17.577 1.00 14.57 86 GLN A C 1
ATOM 662 O O . GLN A 1 86 ? 5.084 15.111 -18.144 1.00 16.13 86 GLN A O 1
ATOM 668 N N . LEU A 1 87 ? 7.340 15.100 -18.048 1.00 13.78 87 LEU A N 1
ATOM 669 C CA . LEU A 1 87 ? 7.496 14.190 -19.189 1.00 13.10 87 LEU A CA 1
ATOM 670 C C . LEU A 1 87 ? 8.157 12.950 -18.651 1.00 14.47 87 LEU A C 1
ATOM 671 O O . LEU A 1 87 ? 9.285 13.002 -18.183 1.00 16.16 87 LEU A O 1
ATOM 676 N N . VAL A 1 88 ? 7.447 11.820 -18.765 1.00 13.75 88 VAL A N 1
ATOM 677 C CA . VAL A 1 88 ? 7.821 10.586 -18.122 1.00 14.96 88 VAL A CA 1
ATOM 678 C C . VAL A 1 88 ? 7.799 9.415 -19.073 1.00 16.16 88 VAL A C 1
ATOM 679 O O . VAL A 1 88 ? 7.113 9.395 -20.127 1.00 15.30 88 VAL A O 1
ATOM 683 N N . PRO A 1 89 ? 8.570 8.337 -18.765 1.00 15.39 89 PRO A N 1
ATOM 684 C CA . PRO A 1 89 ? 8.375 7.125 -19.498 1.00 15.58 89 PRO A CA 1
ATOM 685 C C . PRO A 1 89 ? 6.937 6.607 -19.376 1.00 15.72 89 PRO A C 1
ATOM 686 O O . PRO A 1 89 ? 6.316 6.687 -18.286 1.00 15.31 89 PRO A O 1
ATOM 690 N N . ARG A 1 90 ? 6.376 6.062 -20.445 1.00 16.58 90 ARG A N 1
ATOM 691 C CA . ARG A 1 90 ? 4.992 5.622 -20.484 1.00 17.36 90 ARG A CA 1
ATOM 692 C C . ARG A 1 90 ? 4.599 4.630 -19.463 1.00 16.25 90 ARG A C 1
ATOM 693 O O . ARG A 1 90 ? 3.453 4.573 -18.930 1.00 19.80 90 ARG A O 1
ATOM 701 N N . GLU A 1 91 ? 5.573 3.751 -19.038 1.00 15.85 91 GLU A N 1
ATOM 702 C CA . GLU A 1 91 ? 5.250 2.804 -17.956 1.00 17.06 91 GLU A CA 1
ATOM 703 C C . GLU A 1 91 ? 5.377 3.320 -16.554 1.00 18.20 91 GLU A C 1
ATOM 704 O O . GLU A 1 91 ? 5.200 2.562 -15.568 1.00 19.54 91 GLU A O 1
ATOM 710 N N . GLU A 1 92 ? 5.744 4.607 -16.400 1.00 15.77 92 GLU A N 1
ATOM 711 C CA . GLU A 1 92 ? 5.956 5.273 -15.133 1.00 15.82 92 GLU A CA 1
ATOM 712 C C . GLU A 1 92 ? 5.013 6.525 -14.996 1.00 16.45 92 GLU A C 1
ATOM 713 O O . GLU A 1 92 ? 5.444 7.538 -14.529 1.00 19.21 92 GLU A O 1
ATOM 719 N N . LEU A 1 93 ? 3.756 6.340 -15.331 1.00 18.16 93 LEU A N 1
ATOM 720 C CA . LEU A 1 93 ? 2.803 7.469 -15.210 1.00 17.59 93 LEU A CA 1
ATOM 721 C C . LEU A 1 93 ? 2.650 7.760 -13.765 1.00 19.08 93 LEU A C 1
ATOM 722 O O . LEU A 1 93 ? 2.407 6.854 -12.927 1.00 21.77 93 LEU A O 1
ATOM 727 N N . PRO A 1 94 ? 2.836 9.029 -13.372 1.00 20.31 94 PRO A N 1
ATOM 728 C CA . PRO A 1 94 ? 2.568 9.371 -11.955 1.00 19.22 94 PRO A CA 1
ATOM 729 C C . PRO A 1 94 ? 1.152 9.063 -11.530 1.00 18.96 94 PRO A C 1
ATOM 730 O O . PRO A 1 94 ? 0.248 9.168 -12.323 1.00 18.83 94 PRO A O 1
ATOM 734 N N . ARG A 1 95 ? 0.957 8.739 -10.216 1.00 21.96 95 ARG A N 1
ATOM 735 C CA . ARG A 1 95 ? -0.370 8.438 -9.672 1.00 24.80 95 ARG A CA 1
ATOM 736 C C . ARG A 1 95 ? -1.485 9.481 -9.928 1.00 25.85 95 ARG A C 1
ATOM 737 O O . ARG A 1 95 ? -2.664 9.160 -10.263 1.00 27.62 95 ARG A O 1
ATOM 745 N N . HIS A 1 96 ? -1.082 10.721 -9.836 1.00 19.91 96 HIS A N 1
ATOM 746 C CA . HIS A 1 96 ? -2.043 11.863 -9.961 1.00 18.53 96 HIS A CA 1
ATOM 747 C C . HIS A 1 96 ? -1.860 12.657 -11.253 1.00 15.09 96 HIS A C 1
ATOM 748 O O . HIS A 1 96 ? -2.068 13.851 -11.329 1.00 15.20 96 HIS A O 1
ATOM 755 N N . ALA A 1 97 ? -1.553 11.899 -12.293 1.00 14.79 97 ALA A N 1
ATOM 756 C CA . ALA A 1 97 ? -1.572 12.414 -13.683 1.00 14.76 97 ALA A CA 1
ATOM 757 C C . ALA A 1 97 ? -2.965 12.516 -14.208 1.00 16.98 97 ALA A C 1
ATOM 758 O O . ALA A 1 97 ? -3.570 11.479 -14.536 1.00 20.51 97 ALA A O 1
ATOM 760 N N . HIS A 1 98 ? -3.572 13.678 -14.202 1.00 13.63 98 HIS A N 1
ATOM 761 C CA . HIS A 1 98 ? -4.927 13.875 -14.569 1.00 12.87 98 HIS A CA 1
ATOM 762 C C . HIS A 1 98 ? -5.187 14.159 -15.999 1.00 13.52 98 HIS A C 1
ATOM 763 O O . HIS A 1 98 ? -6.314 14.028 -16.466 1.00 14.57 98 HIS A O 1
ATOM 770 N N . LEU A 1 99 ? -4.181 14.577 -16.739 1.00 12.52 99 LEU A N 1
ATOM 771 C CA . LEU A 1 99 ? -4.315 14.796 -18.210 1.00 12.38 99 LEU A CA 1
ATOM 772 C C . LEU A 1 99 ? -3.036 14.315 -18.851 1.00 13.56 99 LEU A C 1
ATOM 773 O O . LEU A 1 99 ? -1.913 14.632 -18.347 1.00 13.71 99 LEU A O 1
ATOM 778 N N . ARG A 1 100 ? -3.137 13.513 -19.885 1.00 12.77 100 ARG A N 1
ATOM 779 C CA . ARG A 1 100 ? -1.972 12.852 -20.465 1.00 13.26 100 ARG A CA 1
ATOM 780 C C . ARG A 1 100 ? -1.964 12.853 -21.970 1.00 13.69 100 ARG A C 1
ATOM 781 O O . ARG A 1 100 ? -3.002 12.657 -22.625 1.00 14.18 100 ARG A O 1
ATOM 789 N N . PHE A 1 101 ? -0.782 13.032 -22.559 1.00 12.27 101 PHE A N 1
ATOM 790 C CA . PHE A 1 101 ? -0.513 13.079 -24.002 1.00 12.65 101 PHE A CA 1
ATOM 791 C C . PHE A 1 101 ? 0.578 12.087 -24.280 1.00 13.09 101 PHE A C 1
ATOM 792 O O . PHE A 1 101 ? 1.628 12.116 -23.578 1.00 13.32 101 PHE A O 1
ATOM 800 N N . TYR A 1 102 ? 0.398 11.195 -25.248 1.00 11.76 102 TYR A N 1
ATOM 801 C CA . TYR A 1 102 ? 1.334 10.085 -25.439 1.00 13.42 102 TYR A CA 1
ATOM 802 C C . TYR A 1 102 ? 2.096 10.239 -26.745 1.00 13.71 102 TYR A C 1
ATOM 803 O O . TYR A 1 102 ? 1.506 10.497 -27.794 1.00 15.04 102 TYR A O 1
ATOM 812 N N . THR A 1 103 ? 3.414 9.987 -26.707 1.00 13.90 103 THR A N 1
ATOM 813 C CA . THR A 1 103 ? 4.173 10.027 -27.931 1.00 15.23 103 THR A CA 1
ATOM 814 C C . THR A 1 103 ? 3.827 8.874 -28.816 1.00 16.25 103 THR A C 1
ATOM 815 O O . THR A 1 103 ? 3.448 7.806 -28.372 1.00 18.30 103 THR A O 1
ATOM 819 N N . ALA A 1 104 ? 3.885 9.151 -30.105 1.00 17.83 104 ALA A N 1
ATOM 820 C CA . ALA A 1 104 ? 3.790 8.125 -31.187 1.00 22.70 104 ALA A CA 1
ATOM 821 C C . ALA A 1 104 ? 5.297 7.660 -31.519 1.00 19.34 104 ALA A C 1
ATOM 822 O O . ALA A 1 104 ? 6.245 8.365 -31.329 1.00 22.96 104 ALA A O 1
ATOM 824 N N . PRO A 1 105 ? 5.451 6.456 -32.040 1.00 29.65 105 PRO A N 1
ATOM 825 C CA . PRO A 1 105 ? 6.770 5.987 -32.535 1.00 29.13 105 PRO A CA 1
ATOM 826 C C . PRO A 1 105 ? 7.276 6.718 -33.755 1.00 32.90 105 PRO A C 1
ATOM 827 O O . PRO A 1 105 ? 6.420 7.275 -34.478 1.00 32.08 105 PRO A O 1
ATOM 831 N N . PRO A 1 106 ? 8.554 7.075 -33.744 1.00 34.44 106 PRO A N 1
ATOM 832 C CA . PRO A 1 106 ? 9.535 6.116 -33.316 1.00 32.07 106 PRO A CA 1
ATOM 833 C C . PRO A 1 106 ? 10.090 6.774 -32.071 1.00 32.33 106 PRO A C 1
ATOM 834 O O . PRO A 1 106 ? 9.679 7.902 -31.667 1.00 29.46 106 PRO A O 1
ATOM 838 N N . GLY A 1 107 ? 10.928 6.043 -31.358 1.00 26.83 107 GLY A N 1
ATOM 839 C CA . GLY A 1 107 ? 11.600 6.567 -30.236 1.00 23.40 107 GLY A CA 1
ATOM 840 C C . GLY A 1 107 ? 10.878 6.108 -28.981 1.00 23.08 107 GLY A C 1
ATOM 841 O O . GLY A 1 107 ? 9.815 5.511 -28.992 1.00 24.25 107 GLY A O 1
ATOM 842 N N . PRO A 1 108 ? 11.539 6.395 -27.893 1.00 22.95 108 PRO A N 1
ATOM 843 C CA . PRO A 1 108 ? 10.953 5.908 -26.657 1.00 21.78 108 PRO A CA 1
ATOM 844 C C . PRO A 1 108 ? 9.488 6.319 -26.397 1.00 20.97 108 PRO A C 1
ATOM 845 O O . PRO A 1 108 ? 9.158 7.469 -26.699 1.00 22.69 108 PRO A O 1
ATOM 849 N N A ARG A 1 109 ? 8.718 5.450 -25.738 0.50 16.70 109 ARG A N 1
ATOM 850 N N B ARG A 1 109 ? 8.711 5.477 -25.757 0.50 17.71 109 ARG A N 1
ATOM 851 C CA A ARG A 1 109 ? 7.293 5.659 -25.356 0.50 15.21 109 ARG A CA 1
ATOM 852 C CA B ARG A 1 109 ? 7.329 5.819 -25.500 0.50 17.11 109 ARG A CA 1
ATOM 853 C C A ARG A 1 109 ? 7.219 6.602 -24.131 0.50 15.88 109 ARG A C 1
ATOM 854 C C B ARG A 1 109 ? 7.241 6.620 -24.171 0.50 16.96 109 ARG A C 1
ATOM 855 O O A ARG A 1 109 ? 7.544 6.182 -23.000 0.50 17.71 109 ARG A O 1
ATOM 856 O O B ARG A 1 109 ? 7.643 6.192 -23.068 0.50 18.33 109 ARG A O 1
ATOM 871 N N . LEU A 1 110 ? 6.817 7.863 -24.366 1.00 14.82 110 LEU A N 1
ATOM 872 C CA . LEU A 1 110 ? 6.779 8.854 -23.322 1.00 15.38 110 LEU A CA 1
ATOM 873 C C . LEU A 1 110 ? 5.371 9.375 -23.178 1.00 13.90 110 LEU A C 1
ATOM 874 O O . LEU A 1 110 ? 4.502 9.220 -24.009 1.00 14.26 110 LEU A O 1
ATOM 879 N N . ALA A 1 111 ? 5.150 10.007 -22.000 1.00 12.72 111 ALA A N 1
ATOM 880 C CA . ALA A 1 111 ? 3.872 10.716 -21.741 1.00 13.51 111 ALA A CA 1
ATOM 881 C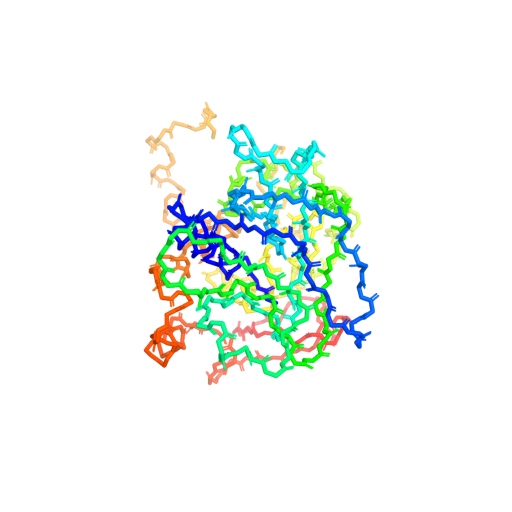 C . ALA A 1 111 ? 4.122 12.084 -21.201 1.00 13.31 111 ALA A C 1
ATOM 882 O O . ALA A 1 111 ? 4.858 12.187 -20.223 1.00 13.28 111 ALA A O 1
ATOM 884 N N . LEU A 1 112 ? 3.524 13.138 -21.781 1.00 12.64 112 LEU A N 1
ATOM 885 C CA . LEU A 1 112 ? 3.496 14.443 -21.133 1.00 12.66 112 LEU A CA 1
ATOM 886 C C . LEU A 1 112 ? 2.272 14.437 -20.257 1.00 13.27 112 LEU A C 1
ATOM 887 O O . LEU A 1 112 ? 1.157 14.148 -20.748 1.00 13.14 112 LEU A O 1
ATOM 892 N N . CYS A 1 113 ? 2.440 14.761 -18.966 1.00 12.00 113 CYS A N 1
ATOM 893 C CA . CYS A 1 113 ? 1.362 14.657 -17.986 1.00 12.21 113 CYS A CA 1
ATOM 894 C C . CYS A 1 113 ? 1.175 15.964 -17.246 1.00 13.53 113 CYS A C 1
ATOM 895 O O . CYS A 1 113 ? 2.168 16.581 -16.763 1.00 14.04 113 CYS A O 1
ATOM 898 N N . PHE A 1 114 ? -0.081 16.392 -17.078 1.00 11.68 114 PHE A N 1
ATOM 899 C CA . PHE A 1 114 ? -0.432 17.399 -16.110 1.00 13.20 114 PHE A CA 1
ATOM 900 C C . PHE A 1 114 ? -0.680 16.615 -14.826 1.00 13.22 114 PHE A C 1
ATOM 901 O O . PHE A 1 114 ? -1.647 15.772 -14.724 1.00 14.78 114 PHE A O 1
ATOM 909 N N . VAL A 1 115 ? 0.175 16.828 -13.808 1.00 13.30 115 VAL A N 1
ATOM 910 C CA . VAL A 1 115 ? 0.138 16.100 -12.540 1.00 12.59 115 VAL A CA 1
ATOM 911 C C . VAL A 1 115 ? -0.329 17.019 -11.424 1.00 13.20 115 VAL A C 1
ATOM 912 O O . VAL A 1 115 ? 0.103 18.180 -11.382 1.00 13.64 115 VAL A O 1
ATOM 916 N N . ASP A 1 116 ? -1.210 16.522 -10.530 1.00 12.38 116 ASP A N 1
ATOM 917 C CA . ASP A 1 116 ? -1.788 17.467 -9.580 1.00 13.68 116 ASP A CA 1
ATOM 918 C C . ASP A 1 116 ? -2.476 16.715 -8.456 1.00 13.39 116 ASP A C 1
ATOM 919 O O . ASP A 1 116 ? -3.676 16.452 -8.530 1.00 14.35 116 ASP A O 1
ATOM 924 N N . ILE A 1 117 ? -1.723 16.426 -7.421 1.00 15.06 117 ILE A N 1
ATOM 925 C CA . ILE A 1 117 ? -2.319 15.603 -6.338 1.00 15.89 117 ILE A CA 1
ATOM 926 C C . ILE A 1 117 ? -3.503 16.239 -5.676 1.00 16.40 117 ILE A C 1
ATOM 927 O O . ILE A 1 117 ? -4.516 15.542 -5.391 1.00 18.21 117 ILE A O 1
ATOM 932 N N . ARG A 1 118 ? -3.437 17.546 -5.410 1.00 18.39 118 ARG A N 1
ATOM 933 C CA . ARG A 1 118 ? -4.543 18.231 -4.691 1.00 16.70 118 ARG A CA 1
ATOM 934 C C . ARG A 1 118 ? -5.758 18.506 -5.535 1.00 18.72 118 ARG A C 1
ATOM 935 O O . ARG A 1 118 ? -6.825 18.816 -5.036 1.00 20.07 118 ARG A O 1
ATOM 943 N N . ARG A 1 119 ? -5.619 18.432 -6.855 1.00 16.99 119 ARG A N 1
ATOM 944 C CA . ARG A 1 119 ? -6.685 18.674 -7.759 1.00 17.44 119 ARG A CA 1
ATOM 945 C C . ARG A 1 119 ? -7.238 20.104 -7.740 1.00 18.13 119 ARG A C 1
ATOM 946 O O . ARG A 1 119 ? -8.405 20.314 -8.044 1.00 17.87 119 ARG A O 1
ATOM 954 N N . PHE A 1 120 ? -6.408 21.089 -7.434 1.00 16.90 120 PHE A N 1
ATOM 955 C CA . PHE A 1 120 ? -6.816 22.492 -7.486 1.00 18.55 120 PHE A CA 1
ATOM 956 C C . PHE A 1 120 ? -6.515 23.087 -8.893 1.00 16.75 120 PHE A C 1
ATOM 957 O O . PHE A 1 120 ? -6.916 24.213 -9.170 1.00 19.19 120 PHE A O 1
ATOM 965 N N . GLY A 1 121 ? -5.803 22.337 -9.711 1.00 14.22 121 GLY A N 1
ATOM 966 C CA . GLY A 1 121 ? -5.541 22.851 -11.039 1.00 15.97 121 GLY A CA 1
ATOM 967 C C . GLY A 1 121 ? -6.786 22.754 -11.946 1.00 16.35 121 GLY A C 1
ATOM 968 O O . GLY A 1 121 ? -7.655 21.925 -11.754 1.00 17.32 121 GLY A O 1
ATOM 969 N N . ARG A 1 122 ? -6.784 23.609 -12.952 1.00 16.05 122 ARG A N 1
ATOM 970 C CA . ARG A 1 122 ? -7.938 23.719 -13.852 1.00 17.84 122 ARG A CA 1
ATOM 971 C C . ARG A 1 122 ? -7.498 23.863 -15.278 1.00 17.10 122 ARG A C 1
ATOM 972 O O . ARG A 1 122 ? -6.467 24.504 -15.550 1.00 16.91 122 ARG A O 1
ATOM 980 N N . TRP A 1 123 ? -8.278 23.313 -16.215 1.00 16.83 123 TRP A N 1
ATOM 981 C CA . TRP A 1 123 ? -8.105 23.658 -17.587 1.00 17.26 123 TRP A CA 1
ATOM 982 C C . TRP A 1 123 ? -9.452 23.856 -18.227 1.00 19.14 123 TRP A C 1
ATOM 983 O O . TRP A 1 123 ? -10.446 23.300 -17.743 1.00 19.17 123 TRP A O 1
ATOM 994 N N . ASP A 1 124 ? -9.400 24.625 -19.308 1.00 24.02 124 ASP A N 1
ATOM 995 C CA . ASP A 1 124 ? -10.601 24.857 -20.100 1.00 27.94 124 ASP A CA 1
ATOM 996 C C . ASP A 1 124 ? -10.222 24.627 -21.552 1.00 23.77 124 ASP A C 1
ATOM 997 O O . ASP A 1 124 ? -9.092 24.892 -21.963 1.00 27.76 124 ASP A O 1
ATOM 1002 N N . LEU A 1 125 ? -11.258 24.332 -22.328 1.00 26.85 125 LEU A N 1
ATOM 1003 C CA . LEU A 1 125 ? -11.130 24.123 -23.760 1.00 25.37 125 LEU A CA 1
ATOM 1004 C C . LEU A 1 125 ? -11.071 25.493 -24.506 1.00 28.40 125 LEU A C 1
ATOM 1005 O O . LEU A 1 125 ? -11.761 26.430 -24.092 1.00 27.14 125 LEU A O 1
ATOM 1010 N N . GLY A 1 126 ? -10.108 25.622 -25.442 1.00 31.91 126 GLY A N 1
ATOM 1011 C CA . GLY A 1 126 ? -9.895 26.905 -26.176 1.00 40.17 126 GLY A CA 1
ATOM 1012 C C . GLY A 1 126 ? -8.697 27.725 -25.688 1.00 33.71 126 GLY A C 1
ATOM 1013 O O . GLY A 1 126 ? -8.159 27.536 -24.645 1.00 33.53 126 GLY A O 1
ATOM 1014 N N . GLY A 1 127 ? -8.238 28.617 -26.506 1.00 32.05 127 GLY A N 1
ATOM 1015 C CA . GLY A 1 127 ? -6.995 29.265 -26.166 1.00 33.87 127 GLY A CA 1
ATOM 1016 C C . GLY A 1 127 ? -7.198 30.400 -25.346 1.00 31.65 127 GLY A C 1
ATOM 1017 O O . GLY A 1 127 ? -6.253 31.244 -25.246 1.00 38.27 127 GLY A O 1
ATOM 1018 N N . LYS A 1 128 ? -8.423 30.597 -24.791 1.00 30.19 128 LYS A N 1
ATOM 1019 C CA . LYS A 1 128 ? -8.589 31.920 -24.221 1.00 28.76 128 LYS A CA 1
ATOM 1020 C C . LYS A 1 128 ? -7.998 32.041 -22.812 1.00 20.94 128 LYS A C 1
ATOM 1021 O O . LYS A 1 128 ? -8.248 31.251 -21.879 1.00 21.32 128 LYS A O 1
ATOM 1027 N N . TRP A 1 129 ? -7.225 33.141 -22.680 1.00 23.10 129 TRP A N 1
ATOM 1028 C CA . TRP A 1 129 ? -6.806 33.595 -21.353 1.00 22.21 129 TRP A CA 1
ATOM 1029 C C . TRP A 1 129 ? -7.985 33.999 -20.487 1.00 22.95 129 TRP A C 1
ATOM 1030 O O . TRP A 1 129 ? -8.995 34.372 -21.022 1.00 23.64 129 TRP A O 1
ATOM 1041 N N . GLN A 1 130 ? -7.879 33.970 -19.169 1.00 21.70 130 GLN A N 1
ATOM 1042 C CA . GLN A 1 130 ? -9.017 34.346 -18.345 1.00 25.84 130 GLN A CA 1
ATOM 1043 C C . GLN A 1 130 ? -9.426 35.788 -18.588 1.00 25.61 130 GLN A C 1
ATOM 1044 O O . GLN A 1 130 ? -8.598 36.665 -18.631 1.00 24.68 130 GLN A O 1
ATOM 1050 N N . PRO A 1 131 ? -10.740 36.013 -18.835 1.00 32.27 131 PRO A N 1
ATOM 1051 C CA . PRO A 1 131 ? -11.355 37.303 -18.990 1.00 34.67 131 PRO A CA 1
ATOM 1052 C C . PRO A 1 131 ? -10.862 38.262 -17.944 1.00 31.64 131 PRO A C 1
ATOM 1053 O O . PRO A 1 131 ? -10.852 37.945 -16.739 1.00 31.78 131 PRO A O 1
ATOM 1057 N N . GLY A 1 132 ? -10.422 39.405 -18.401 1.00 29.46 132 GLY A N 1
ATOM 1058 C CA . GLY A 1 132 ? -10.202 40.384 -17.441 1.00 31.48 132 GLY A CA 1
ATOM 1059 C C . GLY A 1 132 ? -8.794 40.356 -16.820 1.00 30.85 132 GLY A C 1
ATOM 1060 O O . GLY A 1 132 ? -8.431 41.425 -16.344 1.00 32.21 132 GLY A O 1
ATOM 1061 N N . ARG A 1 133 ? -8.078 39.182 -16.751 1.00 26.08 133 ARG A N 1
ATOM 1062 C CA . ARG A 1 133 ? -6.630 39.115 -16.339 1.00 24.71 133 ARG A CA 1
ATOM 1063 C C . ARG A 1 133 ? -5.891 40.087 -17.222 1.00 23.30 133 ARG A C 1
ATOM 1064 O O . ARG A 1 133 ? -6.004 40.089 -18.451 1.00 26.39 133 ARG A O 1
ATOM 1072 N N . GLY A 1 134 ? -5.072 40.943 -16.622 1.00 18.85 134 GLY A N 1
ATOM 1073 C CA . GLY A 1 134 ? -4.359 41.942 -17.365 1.00 18.78 134 GLY A CA 1
ATOM 1074 C C . GLY A 1 134 ? -3.089 41.403 -18.084 1.00 19.05 134 GLY A C 1
ATOM 1075 O O . GLY A 1 134 ? -2.766 40.228 -18.062 1.00 18.62 134 GLY A O 1
ATOM 1076 N N . PRO A 1 135 ? -2.322 42.303 -18.710 1.00 18.21 135 PRO A N 1
ATOM 1077 C CA . PRO A 1 135 ? -1.113 41.884 -19.394 1.00 18.47 135 PRO A CA 1
ATOM 1078 C C . PRO A 1 135 ? -0.114 41.271 -18.436 1.00 16.86 135 PRO A C 1
ATOM 1079 O O . PRO A 1 135 ? 0.002 41.693 -17.300 1.00 17.89 135 PRO A O 1
ATOM 1083 N N . CYS A 1 136 ? 0.647 40.334 -18.922 1.00 16.13 136 CYS A N 1
ATOM 1084 C CA . CYS A 1 136 ? 1.629 39.628 -18.162 1.00 16.03 136 CYS A CA 1
ATOM 1085 C C . CYS A 1 136 ? 2.716 40.648 -17.729 1.00 16.91 136 CYS A C 1
ATOM 108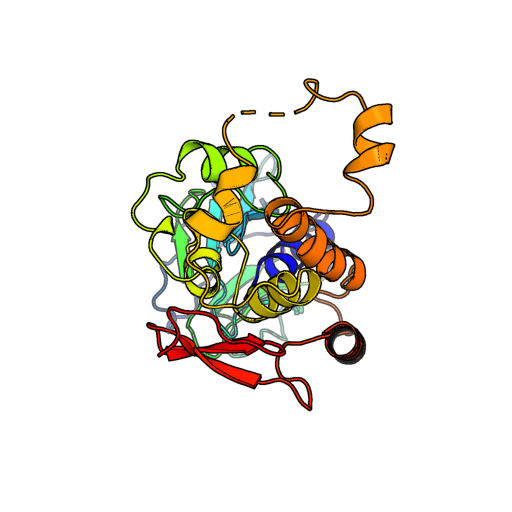6 O O . CYS A 1 136 ? 3.376 41.301 -18.565 1.00 16.23 136 CYS A O 1
ATOM 1089 N N . VAL A 1 137 ? 3.082 40.600 -16.457 1.00 15.06 137 VAL A N 1
ATOM 1090 C CA . VAL A 1 137 ? 4.187 41.433 -15.955 1.00 15.38 137 VAL A CA 1
ATOM 1091 C C . VAL A 1 137 ? 5.525 41.076 -16.525 1.00 16.23 137 VAL A C 1
ATOM 1092 O O . VAL A 1 137 ? 6.436 41.909 -16.522 1.00 17.39 137 VAL A O 1
ATOM 1096 N N . LEU A 1 138 ? 5.693 39.816 -16.974 1.00 15.98 138 LEU A N 1
ATOM 1097 C CA . LEU A 1 138 ? 6.962 39.358 -17.520 1.00 15.93 138 LEU A CA 1
ATOM 1098 C C . LEU A 1 138 ? 7.038 39.598 -18.996 1.00 16.94 138 LEU A C 1
ATOM 1099 O O . LEU A 1 138 ? 8.044 40.152 -19.453 1.00 19.13 138 LEU A O 1
ATOM 1104 N N . GLN A 1 139 ? 6.033 39.228 -19.717 1.00 17.08 139 GLN A N 1
ATOM 1105 C CA . GLN A 1 139 ? 6.098 39.207 -21.186 1.00 19.83 139 GLN A CA 1
ATOM 1106 C C . GLN A 1 139 ? 5.502 40.404 -21.867 1.00 21.32 139 GLN A C 1
ATOM 1107 O O . GLN A 1 139 ? 5.706 40.607 -23.063 1.00 20.38 139 GLN A O 1
ATOM 1113 N N . GLU A 1 140 ? 4.761 41.217 -21.131 1.00 16.82 140 GLU A N 1
ATOM 1114 C CA . GLU A 1 140 ? 3.949 42.320 -21.704 1.00 17.85 140 GLU A CA 1
ATOM 1115 C C . GLU A 1 140 ? 4.179 43.580 -20.826 1.00 17.41 140 GLU A C 1
ATOM 1116 O O . GLU A 1 140 ? 3.231 44.270 -20.496 1.00 17.89 140 GLU A O 1
ATOM 1122 N N . TYR A 1 141 ? 5.438 43.881 -20.502 1.00 18.10 141 TYR A N 1
ATOM 1123 C CA . TYR A 1 141 ? 5.679 44.960 -19.490 1.00 16.65 141 TYR A CA 1
ATOM 1124 C C . TYR A 1 141 ? 5.070 46.303 -19.822 1.00 18.12 141 TYR A C 1
ATOM 1125 O O . TYR A 1 141 ? 4.361 46.845 -19.003 1.00 17.68 141 TYR A O 1
ATOM 1134 N N . GLN A 1 142 ? 5.311 46.779 -21.051 1.00 17.84 142 GLN A N 1
ATOM 1135 C CA . GLN A 1 142 ? 4.813 48.125 -21.402 1.00 18.82 142 GLN A CA 1
ATOM 1136 C C . GLN A 1 142 ? 3.273 48.134 -21.338 1.00 18.80 142 GLN A C 1
ATOM 1137 O O . GLN A 1 142 ? 2.705 49.073 -20.769 1.00 18.43 142 GLN A O 1
ATOM 1143 N N A GLN A 1 143 ? 2.587 47.120 -21.844 0.50 19.09 143 GLN A N 1
ATOM 1144 N N B GLN A 1 143 ? 2.597 47.111 -21.845 0.50 19.04 143 GLN A N 1
ATOM 1145 C CA A GLN A 1 143 ? 1.125 47.098 -21.768 0.50 18.11 143 GLN A CA 1
ATOM 1146 C CA B GLN A 1 143 ? 1.132 47.045 -21.787 0.50 18.08 143 GLN A CA 1
ATOM 1147 C C A GLN A 1 143 ? 0.634 46.953 -20.328 0.50 17.87 143 GLN A C 1
ATOM 1148 C C B GLN A 1 143 ? 0.630 46.930 -20.342 0.50 17.80 143 GLN A C 1
ATOM 1149 O O A GLN A 1 143 ? -0.359 47.534 -19.946 0.50 17.63 143 GLN A O 1
ATOM 1150 O O B GLN A 1 143 ? -0.360 47.522 -19.967 0.50 17.57 143 GLN A O 1
ATOM 1161 N N . PHE A 1 144 ? 1.331 46.154 -19.540 1.00 17.53 144 PHE A N 1
ATOM 1162 C CA . PHE A 1 144 ? 1.017 46.034 -18.117 1.00 16.47 144 PHE A CA 1
ATOM 1163 C C . PHE A 1 144 ? 1.065 47.384 -17.429 1.00 16.93 144 PHE A C 1
ATOM 1164 O O . PHE A 1 144 ? 0.164 47.746 -16.702 1.00 17.21 144 PHE A O 1
ATOM 1172 N N . ARG A 1 145 ? 2.170 48.121 -17.639 1.00 16.53 145 ARG A N 1
ATOM 1173 C CA . ARG A 1 145 ? 2.348 49.403 -16.984 1.00 17.48 145 ARG A CA 1
ATOM 1174 C C . ARG A 1 145 ? 1.252 50.357 -17.429 1.00 17.01 145 ARG A C 1
ATOM 1175 O O . ARG A 1 145 ? 0.685 51.044 -16.616 1.00 17.60 145 ARG A O 1
ATOM 1183 N N . GLU A 1 146 ? 1.032 50.417 -18.727 1.00 18.33 146 GLU A N 1
ATOM 1184 C CA . GLU A 1 146 ? 0.036 51.345 -19.249 1.00 19.60 146 GLU A CA 1
ATOM 1185 C C . GLU A 1 146 ? -1.345 51.007 -18.728 1.00 16.86 146 GLU A C 1
ATOM 1186 O O . GLU A 1 146 ? -2.125 51.934 -18.431 1.00 17.79 146 GLU A O 1
ATOM 1192 N N . SER A 1 147 ? -1.693 49.741 -18.643 1.00 17.28 147 SER A N 1
ATOM 1193 C CA . SER A 1 147 ? -3.025 49.314 -18.108 1.00 18.70 147 SER A CA 1
ATOM 1194 C C . SER A 1 147 ? -3.194 49.734 -16.639 1.00 18.47 147 SER A C 1
ATOM 1195 O O . SER A 1 147 ? -4.284 50.122 -16.234 1.00 21.44 147 SER A O 1
ATOM 1198 N N . VAL A 1 148 ? -2.144 49.691 -15.838 1.00 17.04 148 VAL A N 1
ATOM 1199 C CA . VAL A 1 148 ? -2.233 50.225 -14.473 1.00 18.00 148 VAL A CA 1
ATOM 1200 C C . VAL A 1 148 ? -2.441 51.756 -14.483 1.00 19.60 148 VAL A C 1
ATOM 1201 O O . VAL A 1 148 ? -3.387 52.255 -13.871 1.00 21.60 148 VAL A O 1
ATOM 1205 N N . LEU A 1 149 ? -1.589 52.493 -15.194 1.00 17.67 149 LEU A N 1
ATOM 1206 C CA . LEU A 1 149 ? -1.591 53.948 -15.147 1.00 18.71 149 LEU A CA 1
ATOM 1207 C C . LEU A 1 149 ? -2.813 54.513 -15.745 1.00 22.64 149 LEU A C 1
ATOM 1208 O O . LEU A 1 149 ? -3.315 55.528 -15.204 1.00 26.61 149 LEU A O 1
ATOM 1213 N N . ARG A 1 150 ? -3.349 53.914 -16.775 1.00 21.88 150 ARG A N 1
ATOM 1214 C CA . ARG A 1 150 ? -4.585 54.438 -17.406 1.00 25.73 150 ARG A CA 1
ATOM 1215 C C . ARG A 1 150 ? -5.799 54.234 -16.494 1.00 26.03 150 ARG A C 1
ATOM 1216 O O . ARG A 1 150 ? -6.834 54.936 -16.605 1.00 25.15 150 ARG A O 1
ATOM 1224 N N . ASN A 1 151 ? -5.718 53.278 -15.591 1.00 23.70 151 ASN A N 1
ATOM 1225 C CA . ASN A 1 151 ? -6.869 52.811 -14.861 1.00 24.51 151 ASN A CA 1
ATOM 1226 C C . ASN A 1 151 ? -6.750 53.110 -13.375 1.00 20.06 151 ASN A C 1
ATOM 1227 O O . ASN A 1 151 ? -7.436 52.497 -12.575 1.00 21.58 151 ASN A O 1
ATOM 1232 N N . LEU A 1 152 ? -5.885 54.053 -13.039 1.00 21.19 152 LEU A N 1
ATOM 1233 C CA . LEU A 1 152 ? -5.651 54.300 -11.600 1.00 20.96 152 LEU A CA 1
ATOM 1234 C C . LEU A 1 152 ? -6.919 54.790 -10.867 1.00 22.34 152 LEU A C 1
ATOM 1235 O O . LEU A 1 152 ? -7.036 54.645 -9.639 1.00 22.93 152 LEU A O 1
ATOM 1240 N N . ALA A 1 153 ? -7.903 55.330 -11.613 1.00 21.00 153 ALA A N 1
ATOM 1241 C CA . ALA A 1 153 ? -9.167 55.723 -10.939 1.00 21.32 153 ALA A CA 1
ATOM 1242 C C . ALA A 1 153 ? -10.037 54.565 -10.484 1.00 23.58 153 ALA A C 1
ATOM 1243 O O . ALA A 1 153 ? -10.940 54.724 -9.658 1.00 21.61 153 ALA A O 1
ATOM 1245 N N . ASP A 1 154 ? -9.781 53.343 -10.971 1.00 24.00 154 ASP A N 1
ATOM 1246 C CA . ASP A 1 154 ? -10.515 52.168 -10.526 1.00 23.27 154 ASP A CA 1
ATOM 1247 C C . ASP A 1 154 ? -10.471 51.958 -9.022 1.00 24.27 154 ASP A C 1
ATOM 1248 O O . ASP A 1 154 ? -9.413 52.199 -8.338 1.00 19.47 154 ASP A O 1
ATOM 1253 N N A LYS A 1 155 ? -11.609 51.525 -8.473 0.50 23.96 155 LYS A N 1
ATOM 1254 N N B LYS A 1 155 ? -11.600 51.515 -8.457 0.50 24.74 155 LYS A N 1
ATOM 1255 C CA A LYS A 1 155 ? -11.716 51.197 -7.063 0.50 24.52 155 LYS A CA 1
ATOM 1256 C CA B LYS A 1 155 ? -11.671 51.228 -7.031 0.50 25.84 155 LYS A CA 1
ATOM 1257 C C A LYS A 1 155 ? -10.660 50.213 -6.539 0.50 23.91 155 LYS A C 1
ATOM 1258 C C B LYS A 1 155 ? -10.631 50.224 -6.530 0.50 24.53 155 LYS A C 1
ATOM 1259 O O A LYS A 1 155 ? -10.419 50.158 -5.328 0.50 23.41 155 LYS A O 1
ATOM 1260 O O B LYS A 1 155 ? -10.364 50.171 -5.325 0.50 23.56 155 LYS A O 1
ATOM 1271 N N . ALA A 1 156 ? -10.036 49.399 -7.414 1.00 23.68 156 ALA A N 1
ATOM 1272 C CA . ALA A 1 156 ? -8.960 48.495 -6.989 1.00 26.69 156 ALA A CA 1
ATOM 1273 C C . ALA A 1 156 ? -7.832 49.226 -6.313 1.00 21.36 156 ALA A C 1
ATOM 1274 O O . ALA A 1 156 ? -7.219 48.690 -5.375 1.00 24.60 156 ALA A O 1
ATOM 1276 N N . PHE A 1 157 ? -7.616 50.464 -6.740 1.00 21.36 157 PHE A N 1
ATOM 1277 C CA . PHE A 1 157 ? -6.512 51.245 -6.207 1.00 19.76 157 PHE A CA 1
ATOM 1278 C C . PHE A 1 157 ? -6.869 52.032 -4.934 1.00 19.49 157 PHE A C 1
ATOM 1279 O O . PHE A 1 157 ? -6.038 52.782 -4.408 1.00 19.32 157 PHE A O 1
ATOM 1287 N N . ASP A 1 158 ? -8.130 51.907 -4.475 1.00 17.96 158 ASP A N 1
ATOM 1288 C CA . ASP A 1 158 ? -8.482 52.392 -3.129 1.00 19.73 158 ASP A CA 1
ATOM 1289 C C . ASP A 1 158 ? -7.992 51.464 -2.034 1.00 20.64 158 ASP A C 1
ATOM 1290 O O . ASP A 1 158 ? -7.986 51.845 -0.849 1.00 25.15 158 ASP A O 1
ATOM 1295 N N . ARG A 1 159 ? -7.666 50.218 -2.408 1.00 21.05 159 ARG A N 1
ATOM 1296 C CA . ARG A 1 159 ? -7.162 49.238 -1.485 1.00 20.88 159 ARG A CA 1
ATOM 1297 C C . ARG A 1 159 ? -5.701 49.423 -1.102 1.00 18.47 159 ARG A C 1
ATOM 1298 O O . ARG A 1 159 ? -4.942 50.079 -1.814 1.00 19.64 159 ARG A O 1
ATOM 1306 N N . PRO A 1 160 ? -5.253 48.849 0.035 1.00 17.39 160 PRO A N 1
ATOM 1307 C CA . PRO A 1 160 ? -3.876 48.788 0.377 1.00 18.60 160 PRO A CA 1
ATOM 1308 C C . PRO A 1 160 ? -3.024 48.193 -0.765 1.00 17.89 160 PRO A C 1
ATOM 1309 O O . PRO A 1 160 ? -3.467 47.309 -1.466 1.00 17.69 160 PRO A O 1
ATOM 1313 N N . ILE A 1 161 ? -1.832 48.753 -0.937 1.00 17.59 161 ILE A N 1
ATOM 1314 C CA . ILE A 1 161 ? -0.965 48.320 -2.057 1.00 17.61 161 ILE A CA 1
ATOM 1315 C C . ILE A 1 161 ? -0.721 46.823 -2.000 1.00 18.47 161 ILE A C 1
ATOM 1316 O O . ILE A 1 161 ? -0.712 46.178 -3.036 1.00 17.20 161 ILE A O 1
ATOM 1321 N N . CYS A 1 162 ? -0.553 46.222 -0.851 1.00 15.84 162 CYS A N 1
ATOM 1322 C CA . CYS A 1 162 ? -0.299 44.743 -0.911 1.00 16.79 162 CYS A CA 1
ATOM 1323 C C . CYS A 1 162 ? -1.480 43.991 -1.423 1.00 17.82 162 CYS A C 1
ATOM 1324 O O . CYS A 1 162 ? -1.289 42.881 -1.967 1.00 17.46 162 CYS A O 1
ATOM 1327 N N . GLU A 1 163 ? -2.711 44.450 -1.255 1.00 17.75 163 GLU A N 1
ATOM 1328 C CA . GLU A 1 163 ? -3.879 43.794 -1.785 1.00 17.82 163 GLU A CA 1
ATOM 1329 C C . GLU A 1 163 ? -4.035 44.102 -3.258 1.00 18.50 163 GLU A C 1
ATOM 1330 O O . GLU A 1 163 ? -4.331 43.177 -4.057 1.00 18.52 163 GLU A O 1
ATOM 1336 N N . ALA A 1 164 ? -3.825 45.352 -3.672 1.00 15.71 164 ALA A N 1
ATOM 1337 C CA . ALA A 1 164 ? -3.915 45.703 -5.102 1.00 16.21 164 ALA A CA 1
ATOM 1338 C C . ALA A 1 164 ? -2.899 44.877 -5.927 1.00 18.97 164 ALA A C 1
ATOM 1339 O O . ALA A 1 164 ? -3.222 44.455 -7.046 1.00 17.59 164 ALA A O 1
ATOM 1341 N N . LEU A 1 165 ? -1.720 44.599 -5.381 1.00 17.16 165 LEU A N 1
ATOM 1342 C CA . LEU A 1 165 ? -0.678 43.834 -6.118 1.00 17.75 165 LEU A CA 1
ATOM 1343 C C . LEU A 1 165 ? -1.137 42.419 -6.428 1.00 18.43 165 LEU A C 1
ATOM 1344 O O . LEU A 1 165 ? -0.555 41.782 -7.303 1.00 18.04 165 LEU A O 1
ATOM 1349 N N . LEU A 1 166 ? -2.158 41.918 -5.750 1.00 16.67 166 LEU A N 1
ATOM 1350 C CA . LEU A 1 166 ? -2.702 40.565 -6.002 1.00 16.82 166 LEU A CA 1
ATOM 1351 C C . LEU A 1 166 ? -3.895 40.600 -6.981 1.00 17.53 166 LEU A C 1
ATOM 1352 O O . LEU A 1 166 ? -4.382 39.496 -7.372 1.00 18.56 166 LEU A O 1
ATOM 1357 N N . ASP A 1 167 ? -4.355 41.781 -7.369 1.00 17.61 167 ASP A N 1
ATOM 1358 C CA . ASP A 1 167 ? -5.468 41.872 -8.331 1.00 16.91 167 ASP A CA 1
ATOM 1359 C C . ASP A 1 167 ? -4.968 41.612 -9.723 1.00 18.41 167 ASP A C 1
ATOM 1360 O O . ASP A 1 167 ? -4.268 42.386 -10.279 1.00 17.86 167 ASP A O 1
ATOM 1365 N N . GLN A 1 168 ? -5.344 40.459 -10.249 1.00 16.79 168 GLN A N 1
ATOM 1366 C CA . GLN A 1 168 ? -4.845 39.948 -11.486 1.00 16.46 168 GLN A CA 1
ATOM 1367 C C . GLN A 1 168 ? -5.357 40.691 -12.683 1.00 18.03 168 GLN A C 1
ATOM 1368 O O . GLN A 1 168 ? -4.782 40.493 -13.786 1.00 17.60 168 GLN A O 1
ATOM 1374 N N . ARG A 1 169 ? -6.357 41.566 -12.508 1.00 18.51 169 ARG A N 1
ATOM 1375 C CA . ARG A 1 169 ? -6.725 42.450 -13.606 1.00 18.93 169 ARG A CA 1
ATOM 1376 C C . ARG A 1 169 ? -5.584 43.431 -13.921 1.00 18.62 169 ARG A C 1
ATOM 1377 O O . ARG A 1 169 ? -5.464 43.879 -15.025 1.00 20.36 169 ARG A O 1
ATOM 1385 N N . PHE A 1 170 ? -4.793 43.764 -12.893 1.00 16.50 170 PHE A N 1
ATOM 1386 C CA . PHE A 1 170 ? -3.750 44.748 -13.011 1.00 15.41 170 PHE A CA 1
ATOM 1387 C C . PHE A 1 170 ? -2.350 44.234 -12.823 1.00 16.06 170 PHE A C 1
ATOM 1388 O O . PHE A 1 170 ? -1.439 44.857 -13.408 1.00 16.84 170 PHE A O 1
ATOM 1396 N N . PHE A 1 171 ? -2.160 43.115 -12.121 1.00 16.14 171 PHE A N 1
ATOM 1397 C CA . PHE A 1 171 ? -0.806 42.587 -11.805 1.00 14.35 171 PHE A CA 1
ATOM 1398 C C . PHE A 1 171 ? -0.746 41.078 -12.122 1.00 14.66 171 PHE A C 1
ATOM 1399 O O . PHE A 1 171 ? -0.383 40.290 -11.261 1.00 17.45 171 PHE A O 1
ATOM 1407 N N . ASN A 1 172 ? -1.128 40.693 -13.338 1.00 16.21 172 ASN A N 1
ATOM 1408 C CA . ASN A 1 172 ? -1.192 39.321 -13.715 1.00 15.71 172 ASN A CA 1
ATOM 1409 C C . ASN A 1 172 ? 0.154 38.629 -13.663 1.00 14.86 172 ASN A C 1
ATOM 1410 O O . ASN A 1 172 ? 1.055 39.016 -14.412 1.00 15.61 172 ASN A O 1
ATOM 1415 N N . GLY A 1 173 ? 0.320 37.666 -12.741 1.00 15.33 173 GLY A N 1
ATOM 1416 C CA . GLY A 1 173 ? 1.579 37.029 -12.464 1.00 15.97 173 GLY A CA 1
ATOM 1417 C C . GLY A 1 173 ? 2.147 37.221 -11.055 1.00 15.96 173 GLY A C 1
ATOM 1418 O O . GLY A 1 173 ? 2.984 36.488 -10.580 1.00 17.43 173 GLY A O 1
ATOM 1419 N N . ILE A 1 174 ? 1.686 38.272 -10.375 1.00 15.22 174 ILE A N 1
ATOM 1420 C CA . ILE A 1 174 ? 2.158 38.580 -9.040 1.00 15.56 174 ILE A CA 1
ATOM 1421 C C . ILE A 1 174 ? 1.328 37.783 -8.036 1.00 14.67 174 ILE A C 1
ATOM 1422 O O . ILE A 1 174 ? 0.102 37.872 -8.020 1.00 15.95 174 ILE A O 1
ATOM 1427 N N . GLY A 1 175 ? 2.045 37.052 -7.182 1.00 15.24 175 GLY A N 1
ATOM 1428 C CA . GLY A 1 175 ? 1.428 36.379 -6.022 1.00 15.64 175 GLY A CA 1
ATOM 1429 C C . GLY A 1 175 ? 2.045 36.743 -4.704 1.00 16.72 175 GLY A C 1
ATOM 1430 O O . GLY A 1 175 ? 2.650 37.796 -4.596 1.00 16.86 175 GLY A O 1
ATOM 1431 N N . ASN A 1 176 ? 1.842 35.899 -3.694 1.00 15.76 176 ASN A N 1
ATOM 1432 C CA . ASN A 1 176 ? 2.130 36.258 -2.334 1.00 15.35 176 ASN A CA 1
ATOM 1433 C C . ASN A 1 176 ? 3.592 36.376 -2.099 1.00 15.35 176 ASN A C 1
ATOM 1434 O O . ASN A 1 176 ? 3.984 37.351 -1.340 1.00 16.78 176 ASN A O 1
ATOM 1439 N N . TYR A 1 177 ? 4.509 35.595 -2.685 1.00 15.67 177 TYR A N 1
ATOM 1440 C CA . TYR A 1 177 ? 5.916 35.799 -2.431 1.00 14.37 177 TYR A CA 1
ATOM 1441 C C . TYR A 1 177 ? 6.393 37.031 -3.203 1.00 15.29 177 TYR A C 1
ATOM 1442 O O . TYR A 1 177 ? 7.170 37.843 -2.689 1.00 15.57 177 TYR A O 1
ATOM 1451 N N . LEU A 1 178 ? 5.929 37.259 -4.433 1.00 15.42 178 LEU A N 1
ATOM 1452 C CA . LEU A 1 178 ? 6.461 38.359 -5.162 1.00 15.11 178 LEU A CA 1
ATOM 1453 C C . LEU A 1 178 ? 5.990 39.702 -4.566 1.00 16.77 178 LEU A C 1
ATOM 1454 O O . LEU A 1 178 ? 6.810 40.627 -4.525 1.00 15.85 178 LEU A O 1
ATOM 1459 N N . ARG A 1 179 ? 4.767 39.763 -4.094 1.00 15.50 179 ARG A N 1
ATOM 1460 C CA . ARG A 1 179 ? 4.351 41.091 -3.487 1.00 15.54 179 ARG A CA 1
ATOM 1461 C C . ARG A 1 179 ? 5.242 41.428 -2.323 1.00 16.41 179 ARG A C 1
ATOM 1462 O O . ARG A 1 179 ? 5.544 42.633 -2.172 1.00 17.19 179 ARG A O 1
ATOM 1470 N N . ALA A 1 180 ? 5.604 40.492 -1.476 1.00 15.53 180 ALA A N 1
ATOM 1471 C CA . ALA A 1 180 ? 6.515 40.737 -0.375 1.00 15.02 180 ALA A CA 1
ATOM 1472 C C . ALA A 1 180 ? 7.812 41.194 -0.870 1.00 15.66 180 ALA A C 1
ATOM 1473 O O . ALA A 1 180 ? 8.394 42.167 -0.358 1.00 17.18 180 ALA A O 1
ATOM 1475 N N . GLU A 1 181 ? 8.373 40.489 -1.826 1.00 14.74 181 GLU A N 1
ATOM 1476 C CA . GLU A 1 181 ? 9.734 40.810 -2.285 1.00 15.26 181 GLU A CA 1
ATOM 1477 C C . GLU A 1 181 ? 9.753 42.176 -2.955 1.00 16.05 181 GLU A C 1
ATOM 1478 O O . GLU A 1 181 ? 10.690 42.974 -2.737 1.00 17.61 181 GLU A O 1
ATOM 1484 N N . ILE A 1 182 ? 8.763 42.485 -3.762 1.00 15.20 182 ILE A N 1
ATOM 1485 C CA . ILE A 1 182 ? 8.747 43.733 -4.502 1.00 15.14 182 ILE A CA 1
ATOM 1486 C C . ILE A 1 182 ? 8.590 44.936 -3.501 1.00 18.27 182 ILE A C 1
ATOM 1487 O O . ILE A 1 182 ? 9.338 45.945 -3.612 1.00 16.99 182 ILE A O 1
ATOM 1492 N N . LEU A 1 183 ? 7.612 44.858 -2.593 1.00 16.13 183 LEU A N 1
ATOM 1493 C CA . LEU A 1 183 ? 7.436 45.961 -1.658 1.00 16.18 183 LEU A CA 1
ATOM 1494 C C . LEU A 1 183 ? 8.654 46.116 -0.803 1.00 16.59 183 LEU A C 1
ATOM 1495 O O . LEU A 1 183 ? 8.972 47.282 -0.449 1.00 17.91 183 LEU A O 1
ATOM 1500 N N . TYR A 1 184 ? 9.374 45.068 -0.436 1.00 17.14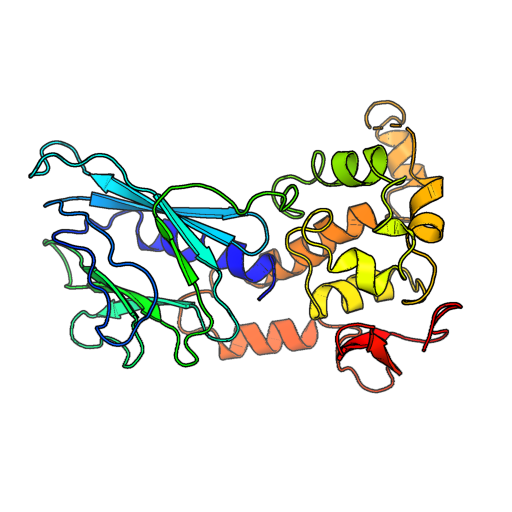 184 TYR A N 1
ATOM 1501 C CA . TYR A 1 184 ? 10.567 45.114 0.401 1.00 18.13 184 TYR A CA 1
ATOM 1502 C C . TYR A 1 184 ? 11.677 45.863 -0.339 1.00 19.28 184 TYR A C 1
ATOM 1503 O O . TYR A 1 184 ? 12.414 46.634 0.271 1.00 19.06 184 TYR A O 1
ATOM 1512 N N . ARG A 1 185 ? 11.778 45.734 -1.636 1.00 18.69 185 ARG A N 1
ATOM 1513 C CA . ARG A 1 185 ? 12.873 46.402 -2.319 1.00 19.12 185 ARG A CA 1
ATOM 1514 C C . ARG A 1 185 ? 12.748 47.896 -2.213 1.00 20.09 185 ARG A C 1
ATOM 1515 O O . ARG A 1 185 ? 13.785 48.622 -2.285 1.00 22.87 185 ARG A O 1
ATOM 1523 N N . LEU A 1 186 ? 11.526 48.392 -2.211 1.00 20.39 186 LEU A N 1
ATOM 1524 C CA . LEU A 1 186 ? 11.266 49.832 -2.136 1.00 22.11 186 LEU A CA 1
ATOM 1525 C C . LEU A 1 186 ? 10.846 50.278 -0.744 1.00 23.04 186 LEU A C 1
ATOM 1526 O O . LEU A 1 186 ? 10.614 51.546 -0.528 1.00 25.59 186 LEU A O 1
ATOM 1531 N N . LYS A 1 187 ? 10.825 49.361 0.251 1.00 21.42 187 LYS A N 1
ATOM 1532 C CA . LYS A 1 187 ? 10.405 49.688 1.611 1.00 21.39 187 LYS A CA 1
ATOM 1533 C C . LYS A 1 187 ? 9.078 50.483 1.634 1.00 26.71 187 LYS A C 1
ATOM 1534 O O . LYS A 1 187 ? 8.896 51.486 2.426 1.00 25.02 187 LYS A O 1
ATOM 1540 N N . ILE A 1 188 ? 8.118 50.084 0.788 1.00 21.06 188 ILE A N 1
ATOM 1541 C CA . ILE A 1 188 ? 6.802 50.671 0.767 1.00 21.77 188 ILE A CA 1
ATOM 1542 C C . ILE A 1 188 ? 5.924 49.939 1.783 1.00 21.83 188 ILE A C 1
ATOM 1543 O O . ILE A 1 188 ? 5.777 48.731 1.771 1.00 22.30 188 ILE A O 1
ATOM 1548 N N . PRO A 1 189 ? 5.330 50.693 2.704 1.00 19.46 189 PRO A N 1
ATOM 1549 C CA . PRO A 1 189 ? 4.516 49.972 3.630 1.00 19.22 189 PRO A CA 1
ATOM 1550 C C . PRO A 1 189 ? 3.363 49.239 2.949 1.00 19.07 189 PRO A C 1
ATOM 1551 O O . PRO A 1 189 ? 2.708 49.789 2.064 1.00 19.92 189 PRO A O 1
ATOM 1555 N N . PRO A 1 190 ? 3.071 47.975 3.383 1.00 18.25 190 PRO A N 1
ATOM 1556 C CA . PRO A 1 190 ? 2.118 47.165 2.629 1.00 18.61 190 PRO A CA 1
ATOM 1557 C C . PRO A 1 190 ? 0.712 47.654 2.711 1.00 18.03 190 PRO A C 1
ATOM 1558 O O . PRO A 1 190 ? -0.089 47.419 1.828 1.00 17.95 190 PRO A O 1
ATOM 1562 N N . PHE A 1 191 ? 0.419 48.483 3.757 1.00 17.24 191 PHE A N 1
ATOM 1563 C CA . PHE A 1 191 ? -0.890 49.102 3.847 1.00 18.33 191 PHE A CA 1
ATOM 1564 C C . PHE A 1 191 ? -0.939 50.594 3.620 1.00 19.93 191 PHE A C 1
ATOM 1565 O O . PHE A 1 191 ? -1.898 51.249 4.053 1.00 20.70 191 PHE A O 1
ATOM 1573 N N . GLU A 1 192 ? -0.003 51.121 2.850 1.00 17.61 192 GLU A N 1
ATOM 1574 C CA . GLU A 1 192 ? -0.279 52.357 2.136 1.00 17.83 192 GLU A CA 1
ATOM 1575 C C . GLU A 1 192 ? -1.388 52.184 1.091 1.00 19.96 192 GLU A C 1
ATOM 1576 O O . GLU A 1 192 ? -1.496 51.112 0.455 1.00 20.07 192 GLU A O 1
ATOM 1582 N N . LYS A 1 193 ? -2.226 53.176 0.865 1.00 19.05 193 LYS A N 1
ATOM 1583 C CA . LYS A 1 193 ? -3.196 53.158 -0.176 1.00 19.34 193 LYS A CA 1
ATOM 1584 C C . LYS A 1 193 ? -2.562 53.061 -1.543 1.00 19.15 193 LYS A C 1
ATOM 1585 O O . LYS A 1 193 ? -1.596 53.752 -1.854 1.00 17.66 193 LYS A O 1
ATOM 1591 N N . ALA A 1 194 ? -3.049 52.108 -2.331 1.00 17.54 194 ALA A N 1
ATOM 1592 C CA . ALA A 1 194 ? -2.369 51.794 -3.608 1.00 18.70 194 ALA A CA 1
ATOM 1593 C C . ALA A 1 194 ? -2.234 53.011 -4.503 1.00 17.10 194 ALA A C 1
ATOM 1594 O O . ALA A 1 194 ? -1.212 53.256 -5.071 1.00 17.52 194 ALA A O 1
ATOM 1596 N N . ARG A 1 195 ? -3.303 53.780 -4.670 1.00 17.80 195 ARG A N 1
ATOM 1597 C CA . ARG A 1 195 ? -3.212 54.909 -5.562 1.00 17.78 195 ARG A CA 1
ATOM 1598 C C . ARG A 1 195 ? -2.164 55.938 -5.052 1.00 18.20 195 ARG A C 1
ATOM 1599 O O . ARG A 1 195 ? -1.485 56.537 -5.865 1.00 19.46 195 ARG A O 1
ATOM 1607 N N . SER A 1 196 ? -1.982 56.044 -3.739 1.00 18.13 196 SER A N 1
ATOM 1608 C CA . SER A 1 196 ? -0.979 57.001 -3.177 1.00 19.92 196 SER A CA 1
ATOM 1609 C C . SER A 1 196 ? 0.413 56.613 -3.563 1.00 19.15 196 SER A C 1
ATOM 1610 O O . SER A 1 196 ? 1.225 57.466 -3.886 1.00 21.03 196 SER A O 1
ATOM 1613 N N . VAL A 1 197 ? 0.679 55.319 -3.672 1.00 20.27 197 VAL A N 1
ATOM 1614 C CA . VAL A 1 197 ? 1.985 54.791 -4.083 1.00 21.01 197 VAL A CA 1
ATOM 1615 C C . VAL A 1 197 ? 2.276 55.023 -5.554 1.00 21.08 197 VAL A C 1
ATOM 1616 O O . VAL A 1 197 ? 3.419 55.216 -5.931 1.00 25.26 197 VAL A O 1
ATOM 1620 N N . LEU A 1 198 ? 1.284 54.990 -6.409 1.00 18.95 198 LEU A N 1
ATOM 1621 C CA . LEU A 1 198 ? 1.395 54.974 -7.829 1.00 19.03 198 LEU A CA 1
ATOM 1622 C C . LEU A 1 198 ? 1.113 56.302 -8.537 1.00 23.38 198 LEU A C 1
ATOM 1623 O O . LEU A 1 198 ? 1.536 56.447 -9.695 1.00 21.79 198 LEU A O 1
ATOM 1628 N N . GLU A 1 199 ? 0.408 57.195 -7.849 1.00 24.17 199 GLU A N 1
ATOM 1629 C CA . GLU A 1 199 ? -0.064 58.487 -8.409 1.00 29.09 199 GLU A CA 1
ATOM 1630 C C . GLU A 1 199 ? 1.009 59.253 -9.184 1.00 26.02 199 GLU A C 1
ATOM 1631 O O . GLU A 1 199 ? 0.756 59.740 -10.298 1.00 25.84 199 GLU A O 1
ATOM 1637 N N . ALA A 1 200 ? 2.190 59.346 -8.589 1.00 23.23 200 ALA A N 1
ATOM 1638 C CA . ALA A 1 200 ? 3.288 60.163 -9.138 1.00 26.33 200 ALA A CA 1
ATOM 1639 C C . ALA A 1 200 ? 3.797 59.625 -10.477 1.00 27.83 200 ALA A C 1
ATOM 1640 O O . ALA A 1 200 ? 4.370 60.384 -11.295 1.00 27.74 200 ALA A O 1
ATOM 1642 N N . LEU A 1 201 ? 3.497 58.372 -10.784 1.00 22.69 201 LEU A N 1
ATOM 1643 C CA . LEU A 1 201 ? 3.900 57.822 -12.080 1.00 23.92 201 LEU A CA 1
ATOM 1644 C C . LEU A 1 201 ? 2.997 58.199 -13.230 1.00 25.88 201 LEU A C 1
ATOM 1645 O O . LEU A 1 201 ? 3.354 58.026 -14.345 1.00 29.27 201 LEU A O 1
ATOM 1650 N N . GLN A 1 202 ? 1.798 58.667 -12.930 1.00 28.68 202 GLN A N 1
ATOM 1651 C CA . GLN A 1 202 ? 0.773 58.846 -13.928 1.00 41.70 202 GLN A CA 1
ATOM 1652 C C . GLN A 1 202 ? 0.823 60.152 -14.670 1.00 57.73 202 GLN A C 1
ATOM 1653 O O . GLN A 1 202 ? 0.882 61.236 -14.071 1.00 64.98 202 GLN A O 1
ATOM 1659 N N . GLN A 1 203 ? 0.895 59.984 -15.992 1.00 70.04 203 GLN A N 1
ATOM 1660 C CA . GLN A 1 203 ? -0.062 60.576 -16.927 1.00 76.14 203 GLN A CA 1
ATOM 1661 C C . GLN A 1 203 ? -0.877 59.362 -17.412 1.00 78.58 203 GLN A C 1
ATOM 1662 O O . GLN A 1 203 ? -0.535 58.189 -17.100 1.00 63.50 203 GLN A O 1
ATOM 1664 N N . SER A 1 207 ? 9.649 56.836 -21.784 1.00 45.97 207 SER A N 1
ATOM 1665 C CA . SER A 1 207 ? 9.226 56.485 -23.139 1.00 58.54 207 SER A CA 1
ATOM 1666 C C . SER A 1 207 ? 10.160 57.244 -24.125 1.00 69.51 207 SER A C 1
ATOM 1667 O O . SER A 1 207 ? 11.381 57.005 -24.090 1.00 79.79 207 SER A O 1
ATOM 1669 N N . PRO A 1 208 ? 9.641 58.150 -24.984 1.00 74.37 208 PRO A N 1
ATOM 1670 C CA . PRO A 1 208 ? 10.606 59.100 -25.517 1.00 76.66 208 PRO A CA 1
ATOM 1671 C C . PRO A 1 208 ? 10.225 60.491 -25.005 1.00 66.93 208 PRO A C 1
ATOM 1672 O O . PRO A 1 208 ? 10.483 61.521 -25.653 1.00 73.53 208 PRO A O 1
ATOM 1676 N N . GLU A 1 209 ? 9.565 60.515 -23.857 1.00 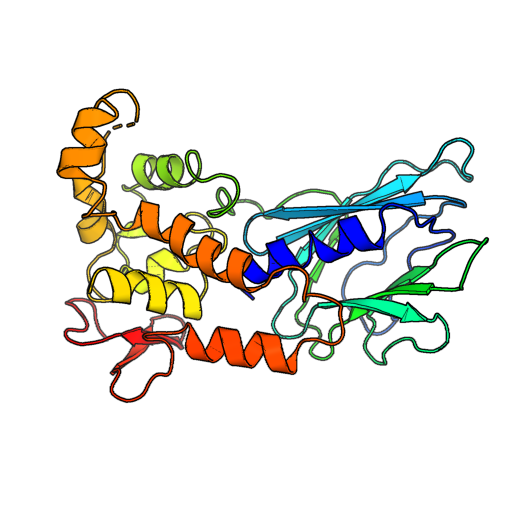55.70 209 GLU A N 1
ATOM 1677 C CA . GLU A 1 209 ? 9.483 61.742 -23.134 1.00 45.45 209 GLU A CA 1
ATOM 1678 C C . GLU A 1 209 ? 10.948 61.979 -22.678 1.00 30.84 209 GLU A C 1
ATOM 1679 O O . GLU A 1 209 ? 11.605 62.830 -23.292 1.00 29.62 209 GLU A O 1
ATOM 1685 N N . LEU A 1 210 ? 11.459 61.274 -21.656 1.00 23.11 210 LEU A N 1
ATOM 1686 C CA . LEU A 1 210 ? 12.876 61.403 -21.231 1.00 19.60 210 LEU A CA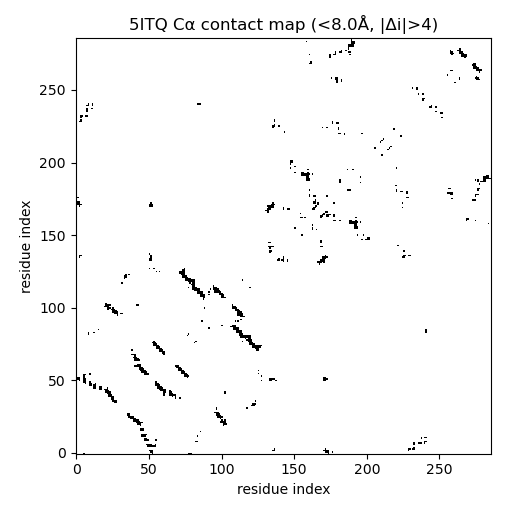 1
ATOM 1687 C C . LEU A 1 210 ? 13.748 60.620 -22.255 1.00 16.54 210 LEU A C 1
ATOM 1688 O O . LEU A 1 210 ? 13.366 59.592 -22.791 1.00 18.74 210 LEU A O 1
ATOM 1693 N N . THR A 1 211 ? 14.939 61.174 -22.517 1.00 14.98 211 THR A N 1
ATOM 1694 C CA . THR A 1 211 ? 15.967 60.440 -23.321 1.00 12.93 211 THR A CA 1
ATOM 1695 C C . THR A 1 211 ? 16.638 59.351 -22.473 1.00 15.52 211 THR A C 1
ATOM 1696 O O . THR A 1 211 ? 16.550 59.359 -21.235 1.00 15.11 211 THR A O 1
ATOM 1700 N N . LEU A 1 212 ? 17.332 58.437 -23.149 1.00 14.37 212 LEU A N 1
ATOM 1701 C CA . LEU A 1 212 ? 18.097 57.408 -22.412 1.00 14.14 212 LEU A CA 1
ATOM 1702 C C . LEU A 1 212 ? 19.051 58.092 -21.443 1.00 15.90 212 LEU A C 1
ATOM 1703 O O . LEU A 1 212 ? 19.158 57.606 -20.294 1.00 15.96 212 LEU A O 1
ATOM 1708 N N . SER A 1 213 ? 19.769 59.124 -21.831 1.00 13.69 213 SER A N 1
ATOM 1709 C CA . SER A 1 213 ? 20.693 59.793 -20.939 1.00 14.30 213 SER A CA 1
ATOM 1710 C C . SER A 1 213 ? 19.992 60.297 -19.687 1.00 16.01 213 SER A C 1
ATOM 1711 O O . SER A 1 213 ? 20.482 60.158 -18.564 1.00 18.28 213 SER A O 1
ATOM 1714 N N . GLN A 1 214 ? 18.821 60.875 -19.876 1.00 15.92 214 GLN A N 1
ATOM 1715 C CA . GLN A 1 214 ? 18.065 61.416 -18.719 1.00 15.17 214 GLN A CA 1
ATOM 1716 C C . GLN A 1 214 ? 17.589 60.262 -17.859 1.00 18.15 214 GLN A C 1
ATOM 1717 O O . GLN A 1 214 ? 17.616 60.385 -16.602 1.00 18.19 214 GLN A O 1
ATOM 1723 N N . LYS A 1 215 ? 17.153 59.148 -18.461 1.00 16.52 215 LYS A N 1
ATOM 1724 C CA . LYS A 1 215 ? 16.712 57.983 -17.650 1.00 17.30 215 LYS A CA 1
ATOM 1725 C C . LYS A 1 215 ? 17.877 57.389 -16.887 1.00 19.45 215 LYS A C 1
ATOM 1726 O O . LYS A 1 215 ? 17.692 57.014 -15.696 1.00 18.93 215 LYS A O 1
ATOM 1732 N N . ILE A 1 216 ? 19.051 57.295 -17.509 1.00 18.08 216 ILE A N 1
ATOM 1733 C CA . ILE A 1 216 ? 20.254 56.801 -16.810 1.00 18.29 216 ILE A CA 1
ATOM 1734 C C . ILE A 1 216 ? 20.537 57.666 -15.646 1.00 23.12 216 ILE A C 1
ATOM 1735 O O . ILE A 1 216 ? 20.829 57.119 -14.559 1.00 27.14 216 ILE A O 1
ATOM 1740 N N . ARG A 1 217 ? 20.357 58.981 -15.781 1.00 22.29 217 ARG A N 1
ATOM 1741 C CA . ARG A 1 217 ? 20.713 59.903 -14.691 1.00 28.08 217 ARG A CA 1
ATOM 1742 C C . ARG A 1 217 ? 19.773 59.789 -13.526 1.00 29.02 217 ARG A C 1
ATOM 1743 O O . ARG A 1 217 ? 20.212 59.904 -12.386 1.00 31.69 217 ARG A O 1
ATOM 1751 N N . THR A 1 218 ? 18.503 59.628 -13.778 1.00 24.92 218 THR A N 1
ATOM 1752 C CA . THR A 1 218 ? 17.492 59.796 -12.728 1.00 29.36 218 THR A CA 1
ATOM 1753 C C . THR A 1 218 ? 16.709 58.565 -12.411 1.00 29.46 218 THR A C 1
ATOM 1754 O O . THR A 1 218 ? 16.118 58.520 -11.338 1.00 31.46 218 THR A O 1
ATOM 1758 N N . LYS A 1 219 ? 16.603 57.590 -13.333 1.00 24.76 219 LYS A N 1
ATOM 1759 C CA . LYS A 1 219 ? 15.700 56.485 -13.093 1.00 24.75 219 LYS A CA 1
ATOM 1760 C C . LYS A 1 219 ? 16.451 55.184 -12.797 1.00 22.43 219 LYS A C 1
ATOM 1761 O O . LYS A 1 219 ? 16.019 54.247 -12.096 1.00 22.14 219 LYS A O 1
ATOM 1767 N N . LEU A 1 220 ? 17.671 55.098 -13.293 1.00 25.94 220 LEU A N 1
ATOM 1768 C CA . LEU A 1 220 ? 18.370 53.830 -13.203 1.00 26.01 220 LEU A CA 1
ATOM 1769 C C . LEU A 1 220 ? 18.554 53.378 -11.751 1.00 25.11 220 LEU A C 1
ATOM 1770 O O . LEU A 1 220 ? 18.206 52.225 -11.433 1.00 27.71 220 LEU A O 1
ATOM 1775 N N . GLN A 1 221 ? 18.961 54.274 -10.854 1.00 25.18 221 GLN A N 1
ATOM 1776 C CA . GLN A 1 221 ? 19.209 53.881 -9.486 1.00 27.64 221 GLN A CA 1
ATOM 1777 C C . GLN A 1 221 ? 17.971 53.993 -8.575 1.00 28.34 221 GLN A C 1
ATOM 1778 O O . GLN A 1 221 ? 18.025 53.734 -7.354 1.00 31.37 221 GLN A O 1
ATOM 1784 N N . ASN A 1 222 ? 16.844 54.381 -9.183 1.00 22.06 222 ASN A N 1
ATOM 1785 C CA . ASN A 1 222 ? 15.605 54.647 -8.502 1.00 25.46 222 ASN A CA 1
ATOM 1786 C C . ASN A 1 222 ? 14.394 53.969 -9.254 1.00 19.70 222 ASN A C 1
ATOM 1787 O O . ASN A 1 222 ? 13.509 54.682 -9.791 1.00 22.45 222 ASN A O 1
ATOM 1792 N N . PRO A 1 223 ? 14.442 52.655 -9.395 1.00 21.47 223 PRO A N 1
ATOM 1793 C CA . PRO A 1 223 ? 13.322 51.969 -10.090 1.00 20.06 223 PRO A CA 1
ATOM 1794 C C . PRO A 1 223 ? 12.016 52.130 -9.353 1.00 20.22 223 PRO A C 1
ATOM 1795 O O . PRO A 1 223 ? 12.037 52.217 -8.116 1.00 23.23 223 PRO A O 1
ATOM 1799 N N . ASP A 1 224 ? 10.921 52.271 -10.077 1.00 18.04 224 ASP A N 1
ATOM 1800 C CA . ASP A 1 224 ? 9.632 52.442 -9.518 1.00 17.94 224 ASP A CA 1
ATOM 1801 C C . ASP A 1 224 ? 8.918 51.101 -9.338 1.00 18.31 224 ASP A C 1
ATOM 1802 O O . ASP A 1 224 ? 9.402 50.088 -9.737 1.00 18.00 224 ASP A O 1
ATOM 1807 N N . LEU A 1 225 ? 7.827 51.156 -8.616 1.00 18.11 225 LEU A N 1
ATOM 1808 C CA . LEU A 1 225 ? 7.124 49.910 -8.270 1.00 19.03 225 LEU A CA 1
ATOM 1809 C C . LEU A 1 225 ? 6.705 49.108 -9.462 1.00 17.83 225 LEU A C 1
ATOM 1810 O O . LEU A 1 225 ? 6.840 47.866 -9.423 1.00 18.48 225 LEU A O 1
ATOM 1815 N N . LEU A 1 226 ? 6.245 49.734 -10.515 1.00 17.40 226 LEU A N 1
ATOM 1816 C CA . LEU A 1 226 ? 5.828 48.985 -11.721 1.00 16.82 226 LEU A CA 1
ATOM 1817 C C . LEU A 1 226 ? 7.006 48.395 -12.474 1.00 16.89 226 LEU A C 1
ATOM 1818 O O . LEU A 1 226 ? 6.919 47.246 -12.905 1.00 16.06 226 LEU A O 1
ATOM 1823 N N . GLU A 1 227 ? 8.167 49.066 -12.478 1.00 15.98 227 GLU A N 1
ATOM 1824 C CA . GLU A 1 227 ? 9.382 48.489 -12.970 1.00 16.29 227 GLU A CA 1
ATOM 1825 C C . GLU A 1 227 ? 9.741 47.205 -12.251 1.00 16.19 227 GLU A C 1
ATOM 1826 O O . GLU A 1 227 ? 10.100 46.218 -12.930 1.00 17.67 227 GLU A O 1
ATOM 1832 N N . LEU A 1 228 ? 9.659 47.249 -10.946 1.00 15.94 228 LEU A N 1
ATOM 1833 C CA . LEU A 1 228 ? 10.002 46.067 -10.137 1.00 16.81 228 LEU A CA 1
ATOM 1834 C C . LEU A 1 228 ? 9.002 44.934 -10.283 1.00 15.56 228 LEU A C 1
ATOM 1835 O O . LEU A 1 228 ? 9.436 43.760 -10.194 1.00 17.26 228 LEU A O 1
ATOM 1840 N N . CYS A 1 229 ? 7.735 45.224 -10.546 1.00 15.96 229 CYS A N 1
ATOM 1841 C CA . CYS A 1 229 ? 6.766 44.159 -10.831 1.00 16.83 229 CYS A CA 1
ATOM 1842 C C . CYS A 1 229 ? 7.217 43.369 -12.041 1.00 16.47 229 CYS A C 1
ATOM 1843 O O . CYS A 1 229 ? 6.785 42.210 -12.217 1.00 17.10 229 CYS A O 1
ATOM 1846 N N . HIS A 1 230 ? 8.031 43.920 -12.950 1.00 15.70 230 HIS A N 1
ATOM 1847 C CA . HIS A 1 230 ? 8.598 43.147 -14.035 1.00 15.40 230 HIS A CA 1
ATOM 1848 C C . HIS A 1 230 ? 9.951 42.556 -13.676 1.00 14.87 230 HIS A C 1
ATOM 1849 O O . HIS A 1 230 ? 10.251 41.402 -13.974 1.00 16.70 230 HIS A O 1
ATOM 1856 N N . SER A 1 231 ? 10.881 43.381 -13.137 1.00 15.73 231 SER A N 1
ATOM 1857 C CA . SER A 1 231 ? 12.236 42.954 -12.988 1.00 15.23 231 SER A CA 1
ATOM 1858 C C . SER A 1 231 ? 12.490 41.951 -11.881 1.00 16.00 231 SER A C 1
ATOM 1859 O O . SER A 1 231 ? 13.346 41.091 -11.997 1.00 16.64 231 SER A O 1
ATOM 1862 N N . VAL A 1 232 ? 11.665 42.065 -10.852 1.00 15.08 232 VAL A N 1
ATOM 1863 C CA . VAL A 1 232 ? 11.847 41.095 -9.696 1.00 15.78 232 VAL A CA 1
ATOM 1864 C C . VAL A 1 232 ? 11.431 39.648 -10.130 1.00 16.81 232 VAL A C 1
ATOM 1865 O O . VAL A 1 232 ? 12.246 38.754 -9.948 1.00 15.92 232 VAL A O 1
ATOM 1869 N N . PRO A 1 233 ? 10.276 39.482 -10.804 1.00 15.69 233 PRO A N 1
ATOM 1870 C CA . PRO A 1 233 ? 10.010 38.094 -11.284 1.00 15.72 233 PRO A CA 1
ATOM 1871 C C . PRO A 1 233 ? 11.007 37.676 -12.357 1.00 17.63 233 PRO A C 1
ATOM 1872 O O . PRO A 1 233 ? 11.320 36.458 -12.430 1.00 16.94 233 PRO A O 1
ATOM 1876 N N . LYS A 1 234 ? 11.571 38.610 -13.165 1.00 16.40 234 LYS A N 1
ATOM 1877 C CA . LYS A 1 234 ? 12.567 38.230 -14.116 1.00 19.04 234 LYS A CA 1
ATOM 1878 C C . LYS A 1 234 ? 13.804 37.655 -13.414 1.00 17.13 234 LYS A C 1
ATOM 1879 O O . LYS A 1 234 ? 14.463 36.772 -13.890 1.00 18.98 234 LYS A O 1
ATOM 1885 N N 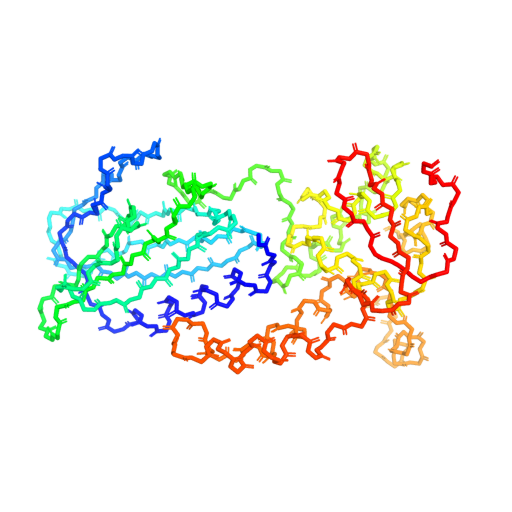. GLU A 1 235 ? 14.141 38.150 -12.240 1.00 18.38 235 GLU A N 1
ATOM 1886 C CA . GLU A 1 235 ? 15.251 37.568 -11.491 1.00 17.65 235 GLU A CA 1
ATOM 1887 C C . GLU A 1 235 ? 15.026 36.036 -11.211 1.00 18.59 235 GLU A C 1
ATOM 1888 O O . GLU A 1 235 ? 15.934 35.230 -11.206 1.00 19.89 235 GLU A O 1
ATOM 1894 N N . VAL A 1 236 ? 13.786 35.740 -10.801 1.00 18.25 236 VAL A N 1
ATOM 1895 C CA . VAL A 1 236 ? 13.460 34.338 -10.483 1.00 17.51 236 VAL A CA 1
ATOM 1896 C C . VAL A 1 236 ? 13.595 33.489 -11.740 1.00 17.78 236 VAL A C 1
ATOM 1897 O O . VAL A 1 236 ? 14.048 32.351 -11.705 1.00 18.60 236 VAL A O 1
ATOM 1901 N N . VAL A 1 237 ? 13.060 34.013 -12.836 1.00 17.19 237 VAL A N 1
ATOM 1902 C CA . VAL A 1 237 ? 13.225 33.294 -14.153 1.00 16.77 237 VAL A CA 1
ATOM 1903 C C . VAL A 1 237 ? 14.663 32.990 -14.432 1.00 19.87 237 VAL A C 1
ATOM 1904 O O . VAL A 1 237 ? 15.017 31.895 -14.863 1.00 19.02 237 VAL A O 1
ATOM 1908 N N . GLN A 1 238 ? 15.493 34.003 -14.289 1.00 20.41 238 GLN A N 1
ATOM 1909 C CA . GLN A 1 238 ? 16.919 33.762 -14.677 1.00 24.42 238 GLN A CA 1
ATOM 1910 C C . GLN A 1 238 ? 17.504 32.730 -13.780 1.00 21.00 238 GLN A C 1
ATOM 1911 O O . GLN A 1 238 ? 18.245 31.771 -14.192 1.00 24.51 238 GLN A O 1
ATOM 1917 N N . LEU A 1 239 ? 17.201 32.847 -12.508 1.00 21.17 239 LEU A N 1
ATOM 1918 C CA . LEU A 1 239 ? 17.669 31.943 -11.561 1.00 22.38 239 LEU A CA 1
ATOM 1919 C C . LEU A 1 239 ? 17.237 30.438 -11.853 1.00 22.90 239 LEU A C 1
ATOM 1920 O O . LEU A 1 239 ? 17.982 29.492 -11.630 1.00 24.58 239 LEU A O 1
ATOM 1925 N N . GLY A 1 240 ? 16.013 30.275 -12.338 1.00 22.55 240 GLY A N 1
ATOM 1926 C CA . GLY A 1 240 ? 15.451 29.008 -12.651 1.00 23.44 240 GLY A CA 1
ATOM 1927 C C . GLY A 1 240 ? 16.128 28.253 -13.805 1.00 23.98 240 GLY A C 1
ATOM 1928 O O . GLY A 1 240 ? 15.983 27.035 -13.948 1.00 23.16 240 GLY A O 1
ATOM 1929 N N . GLY A 1 241 ? 16.824 28.970 -14.677 1.00 24.18 241 GLY A N 1
ATOM 1930 C CA . GLY A 1 241 ? 17.536 28.266 -15.800 1.00 24.42 241 GLY A CA 1
ATOM 1931 C C . GLY A 1 241 ? 16.593 27.313 -16.517 1.00 22.60 241 GLY A C 1
ATOM 1932 O O . GLY A 1 241 ? 15.495 27.677 -16.889 1.00 23.47 241 GLY A O 1
ATOM 1933 N N . ARG A 1 242 ? 17.116 26.125 -16.799 1.00 22.28 242 ARG A N 1
ATOM 1934 C CA . ARG A 1 242 ? 16.298 25.096 -17.451 1.00 23.42 242 ARG A CA 1
ATOM 1935 C C . ARG A 1 242 ? 16.045 23.941 -16.458 1.00 20.01 242 ARG A C 1
ATOM 1936 O O . ARG A 1 242 ? 15.995 22.753 -16.863 1.00 22.96 242 ARG A O 1
ATOM 1944 N N . GLY A 1 243 ? 15.971 24.252 -15.162 1.00 19.42 243 GLY A N 1
ATOM 1945 C CA . GLY A 1 243 ? 15.699 23.223 -14.153 1.00 19.25 243 GLY A CA 1
ATOM 1946 C C . GLY A 1 243 ? 14.279 22.646 -14.167 1.00 19.34 243 GLY A C 1
ATOM 1947 O O . GLY A 1 243 ? 14.111 21.502 -13.722 1.00 21.98 243 GLY A O 1
ATOM 1948 N N . TYR A 1 244 ? 13.309 23.376 -14.689 1.00 18.35 244 TYR A N 1
ATOM 1949 C CA . TYR A 1 244 ? 11.908 22.840 -14.581 1.00 17.88 244 TYR A CA 1
ATOM 1950 C C . TYR A 1 244 ? 11.809 21.569 -15.393 1.00 18.37 244 TYR A C 1
ATOM 1951 O O . TYR A 1 244 ? 12.354 21.481 -16.517 1.00 20.34 244 TYR A O 1
ATOM 1960 N N . GLY A 1 245 ? 11.220 20.567 -14.757 1.00 20.03 245 GLY A N 1
ATOM 1961 C CA . GLY A 1 245 ? 10.955 19.333 -15.432 1.00 23.63 245 GLY A CA 1
ATOM 1962 C C . GLY A 1 245 ? 12.099 18.386 -15.373 1.00 24.53 245 GLY A C 1
ATOM 1963 O O . GLY A 1 245 ? 11.961 17.208 -15.823 1.00 24.05 245 GLY A O 1
ATOM 1964 N N . SER A 1 246 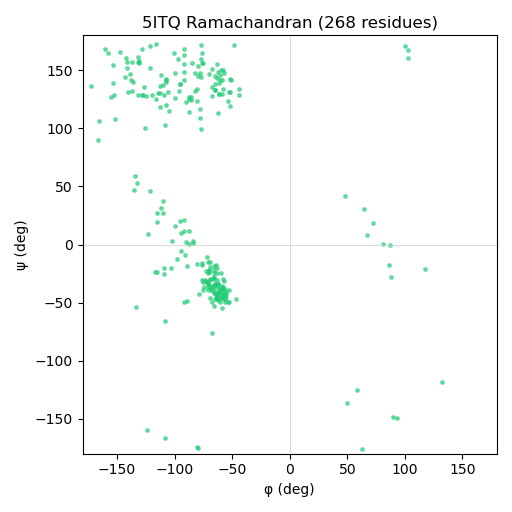? 13.217 18.777 -14.730 1.00 22.52 246 SER A N 1
ATOM 1965 C CA . SER A 1 246 ? 14.392 17.926 -14.654 1.00 21.10 246 SER A CA 1
ATOM 1966 C C . SER A 1 246 ? 14.568 17.385 -13.205 1.00 22.77 246 SER A C 1
ATOM 1967 O O . SER A 1 246 ? 13.711 17.526 -12.339 1.00 22.55 246 SER A O 1
ATOM 1970 N N . GLU A 1 247 ? 15.762 16.825 -12.962 1.00 23.22 247 GLU A N 1
ATOM 1971 C CA . GLU A 1 247 ? 15.995 16.251 -11.639 1.00 23.40 247 GLU A CA 1
ATOM 1972 C C . GLU A 1 247 ? 16.629 17.297 -10.712 1.00 23.87 247 GLU A C 1
ATOM 1973 O O . GLU A 1 247 ? 17.030 16.904 -9.602 1.00 24.19 247 GLU A O 1
ATOM 1979 N N . SER A 1 248 ? 16.675 18.598 -11.077 1.00 22.64 248 SER A N 1
ATOM 1980 C CA . SER A 1 248 ? 17.403 19.585 -10.236 1.00 23.41 248 SER A CA 1
ATOM 1981 C C . SER A 1 248 ? 16.577 20.315 -9.163 1.00 20.17 248 SER A C 1
ATOM 1982 O O . SER A 1 248 ? 16.976 21.391 -8.697 1.00 20.69 248 SER A O 1
ATOM 1985 N N . GLY A 1 249 ? 15.451 19.767 -8.753 1.00 18.84 249 GLY A N 1
ATOM 1986 C CA . GLY A 1 249 ? 14.618 20.526 -7.867 1.00 17.70 249 GLY A CA 1
ATOM 1987 C C . GLY A 1 249 ? 15.234 20.872 -6.498 1.00 17.26 249 GLY A C 1
ATOM 1988 O O . GLY A 1 249 ? 14.931 21.942 -5.975 1.00 17.28 249 GLY A O 1
ATOM 1989 N N . GLU A 1 250 ? 16.037 19.976 -5.953 1.00 17.37 250 GLU A N 1
ATOM 1990 C CA . GLU A 1 250 ? 16.684 20.308 -4.646 1.00 17.60 250 GLU A CA 1
ATOM 1991 C C . GLU A 1 250 ? 17.645 21.483 -4.755 1.00 17.55 250 GLU A C 1
ATOM 1992 O O . GLU A 1 250 ? 17.597 22.431 -3.974 1.00 17.79 250 GLU A O 1
ATOM 1998 N N . GLU A 1 251 ? 18.517 21.505 -5.759 1.00 17.35 251 GLU A N 1
ATOM 1999 C CA . GLU A 1 251 ? 19.380 22.640 -5.971 1.00 18.73 251 GLU A CA 1
ATOM 2000 C C . GLU A 1 251 ? 18.590 23.951 -6.296 1.00 17.84 251 GLU A C 1
ATOM 2001 O O . GLU A 1 251 ? 18.862 25.073 -5.832 1.00 18.28 251 GLU A O 1
ATOM 2007 N N . ASP A 1 252 ? 17.555 23.793 -7.139 1.00 17.73 252 ASP A N 1
ATOM 2008 C CA . ASP A 1 252 ? 16.780 24.941 -7.544 1.00 17.32 252 ASP A CA 1
ATOM 2009 C C . ASP A 1 252 ? 16.040 25.593 -6.345 1.00 16.74 252 ASP A C 1
ATOM 2010 O O . ASP A 1 252 ? 15.971 26.798 -6.210 1.00 17.15 252 ASP A O 1
ATOM 2015 N N . PHE A 1 253 ? 15.456 24.750 -5.490 1.00 16.64 253 PHE A N 1
ATOM 2016 C CA . PHE A 1 253 ? 14.774 25.396 -4.349 1.00 15.83 253 PHE A CA 1
ATOM 2017 C C . PHE A 1 253 ? 15.775 26.004 -3.311 1.00 16.85 253 PHE A C 1
ATOM 2018 O O . PHE A 1 253 ? 15.461 27.030 -2.736 1.00 15.07 253 PHE A O 1
ATOM 2026 N N . ALA A 1 254 ? 16.949 25.387 -3.148 1.00 15.38 254 ALA A N 1
ATOM 2027 C CA . ALA A 1 254 ? 17.972 26.023 -2.311 1.00 15.91 254 ALA A CA 1
ATOM 2028 C C . ALA A 1 254 ? 18.377 27.387 -2.862 1.00 16.09 254 ALA A C 1
ATOM 2029 O O . ALA A 1 254 ? 18.531 28.344 -2.116 1.00 17.09 254 ALA A O 1
ATOM 2031 N N . ALA A 1 255 ? 18.470 27.521 -4.192 1.00 16.76 255 ALA A N 1
ATOM 2032 C CA . ALA A 1 255 ? 18.791 28.795 -4.745 1.00 16.76 255 ALA A CA 1
ATOM 2033 C C . ALA A 1 255 ? 17.662 29.818 -4.558 1.00 16.03 255 ALA A C 1
ATOM 2034 O O . ALA A 1 255 ? 17.825 31.039 -4.279 1.00 17.03 255 ALA A O 1
ATOM 2036 N N . PHE A 1 256 ? 16.408 29.343 -4.695 1.00 15.73 256 PHE A N 1
ATOM 2037 C CA . PHE A 1 256 ? 15.256 30.215 -4.441 1.00 16.08 256 PHE A CA 1
ATOM 2038 C C . PHE A 1 256 ? 15.183 30.680 -3.009 1.00 17.62 256 PHE A C 1
ATOM 2039 O O . PHE A 1 256 ? 14.987 31.850 -2.748 1.00 16.20 256 PHE A O 1
ATOM 2047 N N . ARG A 1 257 ? 15.402 29.748 -2.103 1.00 17.39 257 ARG A N 1
ATOM 2048 C CA . ARG A 1 257 ? 15.373 30.095 -0.727 1.00 19.03 257 ARG A CA 1
ATOM 2049 C C . ARG A 1 257 ? 16.408 31.219 -0.448 1.00 18.13 257 ARG A C 1
ATOM 2050 O O . ARG A 1 257 ? 16.127 32.212 0.261 1.00 18.59 257 ARG A O 1
ATOM 2058 N N . ALA A 1 258 ? 17.607 31.094 -1.043 1.00 17.69 258 ALA A N 1
ATOM 2059 C CA . ALA A 1 258 ? 18.619 32.112 -0.856 1.00 18.38 258 ALA A CA 1
ATOM 2060 C C . ALA A 1 258 ? 18.370 33.436 -1.497 1.00 18.78 258 ALA A C 1
ATOM 2061 O O . ALA A 1 258 ? 18.963 34.457 -1.116 1.00 18.70 258 ALA A O 1
ATOM 2063 N N . TRP A 1 259 ? 17.526 33.482 -2.521 1.00 16.51 259 TRP A N 1
ATOM 2064 C CA . TRP A 1 259 ? 17.190 34.666 -3.183 1.00 17.98 259 TRP A CA 1
ATOM 2065 C C . TRP A 1 259 ? 16.213 35.540 -2.408 1.00 20.93 259 TRP A C 1
ATOM 2066 O O . TRP A 1 259 ? 16.183 36.765 -2.591 1.00 19.64 259 TRP A O 1
ATOM 2077 N N . LEU A 1 260 ? 15.327 34.912 -1.584 1.00 18.67 260 LEU A N 1
ATOM 2078 C CA . LEU A 1 260 ? 14.303 35.696 -0.895 1.00 17.74 260 LEU A CA 1
ATOM 2079 C C . LEU A 1 260 ? 14.953 36.667 0.096 1.00 17.99 260 LEU A C 1
ATOM 2080 O O . LEU A 1 260 ? 15.838 36.235 0.771 1.00 18.42 260 LEU A O 1
ATOM 2085 N N . ARG A 1 261 ? 14.492 37.879 0.171 1.00 17.58 261 ARG A N 1
ATOM 2086 C CA . ARG A 1 261 ? 15.015 38.838 1.158 1.00 20.57 261 ARG A CA 1
ATOM 2087 C C . ARG A 1 261 ? 13.940 39.065 2.210 1.00 20.02 261 ARG A C 1
ATOM 2088 O O . ARG A 1 261 ? 14.264 39.595 3.315 1.00 21.96 261 ARG A O 1
ATOM 2096 N N . CYS A 1 262 ? 12.660 38.773 1.948 1.00 18.42 262 CYS A N 1
ATOM 2097 C CA . CYS A 1 262 ? 11.620 39.217 2.903 1.00 18.99 262 CYS A CA 1
ATOM 2098 C C . CYS A 1 262 ? 10.619 38.105 3.234 1.00 20.19 262 CYS A C 1
ATOM 2099 O O . CYS A 1 262 ? 10.357 37.822 4.392 1.00 20.24 262 CYS A O 1
ATOM 2102 N N . TYR A 1 263 ? 10.005 37.495 2.234 1.00 16.25 263 TYR A N 1
ATOM 2103 C CA . TYR A 1 263 ? 9.004 36.514 2.460 1.00 18.81 263 TYR A CA 1
ATOM 2104 C C . TYR A 1 263 ? 9.428 35.381 3.440 1.00 19.23 263 TYR A C 1
ATOM 2105 O O . TYR A 1 263 ? 10.408 34.687 3.171 1.00 19.33 263 TYR A O 1
ATOM 2114 N N . GLY A 1 264 ? 8.692 35.278 4.548 1.00 20.00 264 GLY A N 1
ATOM 2115 C CA . GLY A 1 264 ? 8.965 34.258 5.568 1.00 21.39 264 GLY A CA 1
ATOM 2116 C C . GLY A 1 264 ? 10.286 34.429 6.335 1.00 25.33 264 GLY A C 1
ATOM 2117 O O . GLY A 1 264 ? 10.651 33.513 7.106 1.00 26.64 264 GLY A O 1
ATOM 2118 N N . MET A 1 265 ? 11.009 35.524 6.170 1.00 22.26 265 MET A N 1
ATOM 2119 C CA . MET A 1 265 ? 12.367 35.605 6.705 1.00 23.96 265 MET A CA 1
ATOM 2120 C C . MET A 1 265 ? 12.380 35.962 8.165 1.00 28.08 265 MET A C 1
ATOM 2121 O O . MET A 1 265 ? 11.580 36.806 8.600 1.00 24.74 265 MET A O 1
ATOM 2126 N N . PRO A 1 266 ? 13.374 35.432 8.891 1.00 30.77 266 PRO A N 1
ATOM 2127 C CA . PRO A 1 266 ? 13.636 35.951 10.270 1.00 35.47 266 PRO A CA 1
ATOM 2128 C C . PRO A 1 266 ? 13.622 37.448 10.486 1.00 34.23 266 PRO A C 1
ATOM 2129 O O . PRO A 1 266 ? 14.194 38.236 9.733 1.00 36.37 266 PRO A O 1
ATOM 2133 N N . GLY A 1 267 ? 12.950 37.881 11.528 1.00 38.29 267 GLY A N 1
ATOM 2134 C CA . GLY A 1 267 ? 12.950 39.291 11.795 1.00 37.00 267 GLY A CA 1
ATOM 2135 C C . GLY A 1 267 ? 11.909 40.093 11.068 1.00 38.85 267 GLY A C 1
ATOM 2136 O O . GLY A 1 267 ? 11.654 41.240 11.440 1.00 41.87 267 GLY A O 1
ATOM 2137 N N . MET A 1 268 ? 11.317 39.559 9.993 1.00 27.46 268 MET A N 1
ATOM 2138 C CA . MET A 1 268 ? 10.308 40.318 9.314 1.00 24.79 268 MET A CA 1
ATOM 2139 C C . MET A 1 268 ? 8.993 40.234 10.029 1.00 24.51 268 MET A C 1
ATOM 2140 O O . MET A 1 268 ? 8.689 39.228 10.704 1.00 29.33 268 MET A O 1
ATOM 2145 N N . SER A 1 269 ? 8.193 41.268 9.828 1.00 24.76 269 SER A N 1
ATOM 2146 C CA . SER A 1 269 ? 6.823 41.315 10.269 1.00 25.26 269 SER A CA 1
ATOM 2147 C C . SER A 1 269 ? 5.897 40.661 9.278 1.00 25.37 269 SER A C 1
ATOM 2148 O O . SER A 1 269 ? 6.223 40.519 8.114 1.00 23.07 269 SER A O 1
ATOM 2151 N N . SER A 1 270 ? 4.756 40.227 9.785 1.00 23.53 270 SER A N 1
ATOM 2152 C CA . SER A 1 270 ? 3.727 39.657 9.041 1.00 21.32 270 SER A CA 1
ATOM 2153 C C . SER A 1 270 ? 2.347 40.057 9.556 1.00 23.70 270 SER A C 1
ATOM 2154 O O . SER A 1 270 ? 2.121 40.264 10.763 1.00 25.02 270 SER A O 1
ATOM 2157 N N . LEU A 1 271 ? 1.414 40.231 8.629 1.00 21.25 271 LEU A N 1
ATOM 2158 C CA . LEU A 1 271 ? 0.014 40.590 8.949 1.00 21.55 271 LEU A CA 1
ATOM 2159 C C . LEU A 1 271 ? -0.882 39.839 7.981 1.00 22.81 271 LEU A C 1
ATOM 2160 O O . LEU A 1 271 ? -0.409 39.378 6.911 1.00 20.58 271 LEU A O 1
ATOM 2165 N N . GLN A 1 272 ? -2.158 39.684 8.299 1.00 23.56 272 GLN A N 1
ATOM 2166 C CA . GLN A 1 272 ? -3.111 39.116 7.344 1.00 23.66 272 GLN A CA 1
ATOM 2167 C C . GLN A 1 272 ? -3.834 40.188 6.626 1.00 23.19 272 GLN A C 1
ATOM 2168 O O . GLN A 1 272 ? -4.356 41.167 7.248 1.00 24.86 272 GLN A O 1
ATOM 2174 N N . ASP A 1 273 ? -3.901 40.064 5.306 1.00 24.81 273 ASP A N 1
ATOM 2175 C CA . ASP A 1 273 ? -4.696 41.024 4.525 1.00 26.42 273 ASP A CA 1
ATOM 2176 C C . ASP A 1 273 ? -6.216 40.697 4.547 1.00 26.95 273 ASP A C 1
ATOM 2177 O O . ASP A 1 273 ? -6.660 39.763 5.237 1.00 26.85 273 ASP A O 1
ATOM 2182 N N . ARG A 1 274 ? -7.020 41.426 3.776 1.00 27.88 274 ARG A N 1
ATOM 2183 C CA . ARG A 1 274 ? -8.489 41.221 3.836 1.00 30.67 274 ARG A CA 1
ATOM 2184 C C . ARG A 1 274 ? -8.910 39.809 3.389 1.00 32.39 274 ARG A C 1
ATOM 2185 O O . ARG A 1 274 ? -9.976 39.333 3.771 1.00 34.40 274 ARG A O 1
ATOM 2193 N N . HIS A 1 275 ? -8.108 39.126 2.580 1.00 28.81 275 HIS A N 1
ATOM 2194 C CA . HIS A 1 275 ? -8.438 37.776 2.108 1.00 31.14 275 HIS A CA 1
ATOM 2195 C C . HIS A 1 275 ? -7.818 36.703 2.965 1.00 29.20 275 HIS A C 1
ATOM 2196 O O . HIS A 1 275 ? -7.839 35.534 2.590 1.00 36.28 275 HIS A O 1
ATOM 2203 N N . GLY A 1 276 ? -7.255 37.055 4.107 1.00 29.70 276 GLY A N 1
ATOM 2204 C CA . GLY A 1 276 ? -6.544 36.082 4.935 1.00 28.84 276 GLY A CA 1
ATOM 2205 C C . GLY A 1 276 ? -5.211 35.614 4.397 1.00 29.80 276 GLY A C 1
ATOM 2206 O O . GLY A 1 276 ? -4.687 34.560 4.819 1.00 30.27 276 GLY A O 1
ATOM 2207 N N . ARG A 1 277 ? -4.624 36.374 3.452 1.00 26.42 277 ARG A N 1
ATOM 2208 C CA . ARG A 1 277 ? -3.288 36.017 2.928 1.00 24.54 277 ARG A CA 1
ATOM 2209 C C . ARG A 1 277 ? -2.267 36.794 3.704 1.00 22.96 277 ARG A C 1
ATOM 2210 O O . ARG A 1 277 ? -2.472 37.967 3.991 1.00 23.71 277 ARG A O 1
ATOM 2218 N N . THR A 1 278 ? -1.166 36.140 4.070 1.00 20.86 278 THR A N 1
ATOM 2219 C CA . THR A 1 278 ? -0.131 36.708 4.896 1.00 20.45 278 THR A CA 1
ATOM 2220 C C . THR A 1 278 ? 0.781 37.602 4.021 1.00 18.39 278 THR A C 1
ATOM 2221 O O . THR A 1 278 ? 1.323 37.096 3.038 1.00 19.57 278 THR A O 1
ATOM 2225 N N . ILE A 1 279 ? 0.913 38.894 4.413 1.00 17.51 279 ILE A N 1
ATOM 2226 C CA . ILE A 1 279 ? 1.880 39.807 3.816 1.00 18.56 279 ILE A CA 1
ATOM 2227 C C . ILE A 1 279 ? 3.099 39.897 4.744 1.00 18.09 279 ILE A C 1
ATOM 2228 O O . ILE A 1 279 ? 2.933 40.184 5.948 1.00 20.21 279 ILE A O 1
ATOM 2233 N N . TRP A 1 280 ? 4.301 39.657 4.244 1.00 16.83 280 TRP A N 1
ATOM 2234 C CA . TRP A 1 280 ? 5.567 39.832 4.918 1.00 18.76 280 TRP A CA 1
ATOM 2235 C C . TRP A 1 280 ? 6.147 41.199 4.565 1.00 18.48 280 TRP A C 1
ATOM 2236 O O . TRP A 1 280 ? 6.056 41.594 3.399 1.00 19.45 280 TRP A O 1
ATOM 2247 N N . PHE A 1 281 ? 6.708 41.895 5.544 1.00 19.19 281 PHE A N 1
ATOM 2248 C CA . PHE A 1 281 ? 7.289 43.189 5.326 1.00 19.58 281 PHE A CA 1
ATOM 2249 C C . PHE A 1 281 ? 8.257 43.549 6.455 1.00 21.04 281 PHE A C 1
ATOM 2250 O O . PHE A 1 281 ? 8.221 42.903 7.530 1.00 22.22 281 PHE A O 1
ATOM 2258 N N . GLN A 1 282 ? 9.038 44.619 6.249 1.00 22.07 282 GLN A N 1
ATOM 2259 C CA . GLN A 1 282 ? 9.930 45.155 7.294 1.00 23.83 282 GLN A CA 1
ATOM 2260 C C . GLN A 1 282 ? 9.390 46.516 7.680 1.00 24.91 282 GLN A C 1
ATOM 2261 O O . GLN A 1 282 ? 9.081 47.348 6.811 1.00 26.44 282 GLN A O 1
ATOM 2267 N N . GLY A 1 283 ? 9.234 46.744 8.965 1.00 25.37 283 GLY A N 1
ATOM 2268 C CA . GLY A 1 283 ? 8.986 48.136 9.407 1.00 24.37 283 GLY A CA 1
ATOM 2269 C C . GLY A 1 283 ? 7.526 48.511 9.447 1.00 22.79 283 GLY A C 1
ATOM 2270 O O . GLY A 1 283 ? 6.662 47.747 9.829 1.00 23.95 283 GLY A O 1
ATOM 2271 N N . ASP A 1 284 ? 7.266 49.790 9.185 1.00 23.44 284 ASP A N 1
ATOM 2272 C CA . ASP A 1 284 ? 5.882 50.370 9.263 1.00 25.16 284 ASP A CA 1
ATOM 2273 C C . ASP A 1 284 ? 4.858 49.590 8.420 1.00 23.55 284 ASP A C 1
ATOM 2274 O O . ASP A 1 284 ? 5.009 49.490 7.204 1.00 22.16 284 ASP A O 1
ATOM 2279 N N . PRO A 1 285 ? 3.786 49.114 9.025 1.00 22.30 285 PRO A N 1
ATOM 2280 C CA . PRO A 1 285 ? 2.779 48.430 8.199 1.00 21.26 285 PRO A CA 1
ATOM 2281 C C . PRO A 1 285 ? 2.007 49.346 7.303 1.00 21.91 285 PRO A C 1
ATOM 2282 O O . PRO A 1 285 ? 1.470 48.886 6.309 1.00 19.91 285 PRO A O 1
ATOM 2286 N N . GLY A 1 286 ? 1.894 50.634 7.628 1.00 18.11 286 GLY A N 1
ATOM 2287 C CA . GLY A 1 286 ? 1.119 51.548 6.823 1.00 22.01 286 GLY A CA 1
ATOM 2288 C C . GLY A 1 286 ? -0.252 51.867 7.448 1.00 19.23 286 GLY A C 1
ATOM 2289 O O . GLY A 1 286 ? -0.744 51.136 8.360 1.00 19.82 286 GLY A O 1
ATOM 2290 N N . PRO A 1 287 ? -0.922 52.900 6.899 1.00 20.90 287 PRO A N 1
ATOM 2291 C CA . PRO A 1 287 ? -2.168 53.425 7.563 1.00 19.71 287 PRO A CA 1
ATOM 2292 C C . PRO A 1 287 ? -3.398 52.596 7.494 1.00 21.13 287 PRO A C 1
ATOM 2293 O O . PRO A 1 287 ? -4.301 52.713 8.360 1.00 23.48 287 PRO A O 1
ATOM 2297 N N . LEU A 1 288 ? -3.486 51.694 6.497 1.00 19.80 288 LEU A N 1
ATOM 2298 C CA . LEU A 1 288 ? -4.721 50.961 6.313 1.00 21.78 288 LEU A CA 1
ATOM 2299 C C . LEU A 1 288 ? -4.634 49.548 6.927 1.00 21.50 288 LEU A C 1
ATOM 2300 O O . LEU A 1 288 ? -5.441 48.680 6.634 1.00 22.65 288 LEU A O 1
ATOM 2305 N N . ALA A 1 289 ? -3.647 49.359 7.764 1.00 20.64 289 ALA A N 1
ATOM 2306 C CA . ALA A 1 289 ? -3.454 48.050 8.426 1.00 23.60 289 ALA A CA 1
ATOM 2307 C C . ALA A 1 289 ? -4.601 47.653 9.268 1.00 29.50 289 ALA A C 1
ATOM 2308 O O . ALA A 1 289 ? -5.140 48.497 9.982 1.00 28.71 289 ALA A O 1
ATOM 2310 N N . PRO A 1 290 ? -4.935 46.365 9.258 1.00 28.79 290 PRO A N 1
ATOM 2311 C CA . PRO A 1 290 ? -5.875 45.851 10.234 1.00 34.17 290 PRO A CA 1
ATOM 2312 C C . PRO A 1 290 ? -5.203 45.983 11.616 1.00 34.29 290 PRO A C 1
ATOM 2313 O O . PRO A 1 290 ? -5.771 46.570 12.524 1.00 45.28 290 PRO A O 1
#

Sequence (286 aa):
PEGPELHLASSQFVNEACRRALVFGGCVEKSSVSRNPEVPFESSAYRISASARGKELRLILSPLPGAQPQQEPLLALVFRFGMSGSFQLVPREELPRHAHLRFYTAPPGPRRLALCFVDIRRFGRWDLGGKWQPGRGPCVLQEYQQQFRESVLRNLADKKAFDRPICEALLDQRFFNGIGNYLRAEILYRLKIPPFEKARSVLEALQQSPELTLSQKIRTKLQNPDLLELCHSVPKEVVQLGGRGYGSESGEEDFAAFRAWLRCYGMPGMSSLQDRHGRTIWFQGDPGPLAP

Solvent-accessible surface area: 14784 Å² total; per-residue (Å²): 60,17,1,0,68,1,40,19,0,7,52,27,0,49,52,32,0,165,84,40,40,0,13,31,58,7,69,31,19,117,75,10,246,20,48,108,7,95,12,88,0,62,19,0,82,2,42,12,46,19,40,2,39,0,0,59,0,61,0,36,35,46,134,72,16,120,70,164,48,116,84,35,20,0,1,0,45,2,21,133,32,7,25,1,61,50,20,64,75,138,115,65,34,221,45,4,8,0,39,0,18,16,22,118,127,51,110,128,36,0,0,0,2,18,2,101,122,111,101,1,115,2,73,86,28,21,182,53,64,129,57,36,7,20,4,0,6,96,44,57,123,96,0,49,79,16,0,18,166,48,2,97,48,107,2,0,70,87,14,0,0,13,2,0,17,30,30,96,12,0,0,0,0,4,36,35,0,0,1,0,0,3,40,50,60,108,29,27,1,2,50,82,0,44,63,35,0,93,102,50,85,124,100,132,147,52,79,132,84,85,69,89,203,60,92,117,160,100,46,30,5,0,61,13,0,45,44,0,0,67,62,13,12,137,78,17,37,179,13,47,44,66,185,40,45,156,132,50,117,55,36,41,155,88,36,23,118,0,73,43,68,125,85,31,47,51,57,89,9,110,103,51,104,39,0,58,11,91,50,94,48,9,98,85,34,122

InterPro domains:
  IPR010979 Small ribosomal subunit protein uS13-like, H2TH [SSF46946] (133-244)
  IPR012319 Formamidopyrimidine-DNA glycosylase, catalytic domain [PF01149] (1-123)
  IPR012319 Formamidopyrimidine-DNA glycosylase, catalytic domain [PS51068] (2-121)
  IPR012319 Formamidopyrimidine-DNA glycosylase, catalytic domain [SM00898] (2-124)
  IPR015371 Endonuclease VIII-like 1, DNA binding [PF09292] (252-290)
  IPR015886 Formamidopyrimidine-DNA glycosylase, H2TH DNA-binding [SM01232] (142-224)
  IPR035937 Formamidopyrimidine-DNA glycosylase, N-terminal [G3DSA:3.20.190.10] (1-133)
  IPR035937 Formamidopyrimidine-DNA glycosylase, N-terminal [SSF81624] (2-130)

Nearest PDB structures (foldseek):
  5itq-assembly1_A  TM=1.004E+00  e=1.354E-61  Homo sapiens
  6lwp-assembly1_A  TM=9.814E-01  e=9.261E-52  Homo sapiens
  6lwb-assembly1_A  TM=9.856E-01  e=2.162E-51  Homo sapiens
  6lwc-assembly1_A  TM=9.794E-01  e=3.728E-51  Homo sapiens
  6lwc-assembly2_D  TM=9.837E-01  e=9.231E-50  Homo sapiens

Radius of gyration: 21.14 Å; Cα contacts (8 Å, |Δi|>4): 572; chains: 1; bounding box: 34×59×55 Å

CATH classification: 3.20.190.10 (+1 more: 1.10.8.50)

Foldseek 3Di:
DFQLVQQLQQVLQAVVFVPFWFFAAKDFDPPAPADGDDFGKGTWGWHWHDWFQKIKIWTGHDPPIDDDGHIWIKIKHAPPFWHKAKAQPVCDDPQFGIWIWTDDDDGIIIITTGGPVNPMYMDTHRDDDPLQFGGLAPGLVRLVCQCQVCCVDCLQQFFQLSSCPPRSRLRRDDQQLSQQLCQVVQPARRDRRCVLCVVVPDPVVDDPVRCVVPPPVPPGSSRSSHVVSVVLNVLCPNCGNHPCPVVSVVSVVVVRDWPPDPPWDWDADPVRRIHTHHDDNYDRGD

B-factor: mean 25.21, std 13.19, range [11.68, 270.73]

Secondary structure (DSSP, 8-state):
--HHHHHHHHHHHHHHHTT--EEEE-EE-SS--SPP---EEEEEEEEEEEETTEEEEEEEEPTT-SS----EEEEEE-TTTEEEEEEEGGG--TTEEEEEEBPSSS--EEEEEEETT---EEEESSPPPTT----TTT-HHHHHHHHHHTTTSGGGGSBHHHHTT-TTTSTT--HHHHHHHHHHHT--TTSBHHHHHGGG----SS-HHHHHHHTTTS--HHHHHHHHHHHHHHHHTT-TTSS-HHHHHHHHHHH-SSTT-TT-EEEE-TTSPEEEESS---TT--

GO terms:
  GO:0003906 DNA-(apurinic or apyrimidinic site) endonuclease activity (F, TAS)
  GO:0005654 nucleoplasm (C, TAS)
  GO:0045008 depyrimidination (P, TAS)
  GO:0005829 cytosol (C, TAS)
  GO:0006287 base-excision repair, gap-filling (P, TAS)
  GO:0019104 DNA N-glycosylase activity (F, TAS)
  GO:0005654 nucleoplasm (C, IDA)
  GO:0005634 nucleus (C, IDA)
  GO:0005737 cytoplasm (C, IDA)
  GO:0016798 hydrolase activity, acting on glycosyl bonds (F, IDA)
  GO:0006284 base-excision repair (P, IDA)
  GO:0005515 protein binding (F, IPI)